Protein AF-0000000084350371 (afdb_homodimer)

Secondary structure (DSSP, 8-state):
-PBPHHHHHHHHHHHHHTTSS----HHHHHHHHHHHHHHHHHHHSS-SBS---EEETTEEE-HHHHHHHGGGTTSPP-S---EEEEETTEEEEE-----TT-HHHHHHHHHHHHHHTTS-HHHHHHHHHSTTSTGGGT-SS-PBPPHHHHHH-SS-GGGS--/-PBPHHHHHHHHHHHHHTTSS----HHHHHHHHHHHHHHHHHHHSS-SBS---EEETTEEE-HHHHHHHGGGTTSPP-S---EEEEETTEEEEE-----TT-HHHHHHHHHHHHHHTTS-HHHHHHHHHSTTSTGGGT-SS-PBPPHHHHHH-SS-GGGS--

Foldseek 3Di:
DAFALLALLLLVLVCVVVVLFPQAFLLNSQLLSLLLQQQCCLVPVDGNHPFWWWQAQLATGRVVSCVQRVVCPSHHDNDRDWDWDDDDVDIDIDGHHDDPVPVVSSVSSSVSCVVRRVDHSNRSSVQCCDPQAQSVVVHHPGGTGDSVRSNPRVGPPVPPPD/DAFALLALLLLVLVCVVVVLFPQAFLLNSQLLSLLLQQQCCLVPVDGNHPFWWWQAQLATGRVVSCVQRVVCPSHHDNDRDWDWDDDDVDIDIDGHHDDPVPVVSSVSSSVSCVVRRVDHSNRSSVQCCDPQAQSVVVHHPGGTGDSVRSNPRVGPPVPPPD

Structure (mmCIF, N/CA/C/O backbone):
data_AF-0000000084350371-model_v1
#
loop_
_entity.id
_entity.type
_entity.pdbx_description
1 polymer 'Uncharacterized phage-associated protein'
#
loop_
_atom_site.group_PDB
_atom_site.id
_atom_site.type_symbol
_atom_site.label_atom_id
_atom_site.label_alt_id
_atom_site.label_comp_id
_atom_site.label_asym_id
_atom_site.label_entity_id
_atom_site.label_seq_id
_atom_site.pdbx_PDB_ins_code
_atom_site.Cartn_x
_atom_site.Cartn_y
_atom_site.Cartn_z
_atom_site.occupancy
_atom_site.B_iso_or_equiv
_atom_site.auth_seq_id
_atom_site.auth_comp_id
_atom_site.auth_asym_id
_atom_site.auth_atom_id
_atom_site.pdbx_PDB_model_num
ATOM 1 N N . MET A 1 1 ? -16.281 -5.562 -1.181 1 77.81 1 MET A N 1
ATOM 2 C CA . MET A 1 1 ? -15.164 -4.758 -0.693 1 77.81 1 MET A CA 1
ATOM 3 C C . MET A 1 1 ? -13.828 -5.461 -0.945 1 77.81 1 MET A C 1
ATOM 5 O O . MET A 1 1 ? -13.734 -6.68 -0.798 1 77.81 1 MET A O 1
ATOM 9 N N . ALA A 1 2 ? -12.867 -4.699 -1.397 1 95.5 2 ALA A N 1
ATOM 10 C CA . ALA A 1 2 ? -11.57 -5.297 -1.706 1 95.5 2 ALA A CA 1
ATOM 11 C C . ALA A 1 2 ? -10.859 -5.754 -0.435 1 95.5 2 ALA A C 1
ATOM 13 O O . ALA A 1 2 ? -11.125 -5.238 0.653 1 95.5 2 ALA A O 1
ATOM 14 N N . TYR A 1 3 ? -10.133 -6.836 -0.518 1 98.44 3 TYR A N 1
ATOM 15 C CA . TYR A 1 3 ? -9.336 -7.348 0.591 1 98.44 3 TYR A CA 1
ATOM 16 C C . TYR A 1 3 ? -8.039 -6.566 0.737 1 98.44 3 TYR A C 1
ATOM 18 O O . TYR A 1 3 ? -7.602 -5.887 -0.198 1 98.44 3 TYR A O 1
ATOM 26 N N . SER A 1 4 ? -7.445 -6.633 2 1 97.88 4 SER A N 1
ATOM 27 C CA . SER A 1 4 ? -6.051 -6.219 2.125 1 97.88 4 SER A CA 1
ATOM 28 C C . SER A 1 4 ? -5.125 -7.172 1.378 1 97.88 4 SER A C 1
ATOM 30 O O . SER A 1 4 ? -5.422 -8.359 1.242 1 97.88 4 SER A O 1
ATOM 32 N N . ALA A 1 5 ? -4 -6.645 0.949 1 98.38 5 ALA A N 1
ATOM 33 C CA . ALA A 1 5 ? -2.977 -7.504 0.361 1 98.38 5 ALA A CA 1
ATOM 34 C C . ALA A 1 5 ? -2.568 -8.609 1.327 1 98.38 5 ALA A C 1
ATOM 36 O O . ALA A 1 5 ? -2.293 -9.742 0.909 1 98.38 5 ALA A O 1
ATOM 37 N N . LEU A 1 6 ? -2.57 -8.336 2.615 1 98 6 LEU A N 1
ATOM 38 C CA . LEU A 1 6 ? -2.178 -9.312 3.625 1 98 6 LEU A CA 1
ATOM 39 C C . LEU A 1 6 ? -3.129 -10.5 3.627 1 98 6 LEU A C 1
ATOM 41 O O . LEU A 1 6 ? -2.693 -11.648 3.754 1 98 6 LEU A O 1
ATOM 45 N N . ALA A 1 7 ? -4.387 -10.203 3.516 1 98.62 7 ALA A N 1
ATOM 46 C CA . ALA A 1 7 ? -5.375 -11.281 3.537 1 98.62 7 ALA A CA 1
ATOM 47 C C . ALA A 1 7 ? -5.156 -12.25 2.375 1 98.62 7 ALA A C 1
ATOM 49 O O . ALA A 1 7 ? -5.156 -13.469 2.566 1 98.62 7 ALA A O 1
ATOM 50 N N . VAL A 1 8 ? -4.965 -11.719 1.205 1 98.94 8 VAL A N 1
ATOM 51 C CA . VAL A 1 8 ? -4.777 -12.555 0.025 1 98.94 8 VAL A CA 1
ATOM 52 C C . VAL A 1 8 ? -3.414 -13.234 0.086 1 98.94 8 VAL A C 1
ATOM 54 O O . VAL A 1 8 ? -3.281 -14.406 -0.281 1 98.94 8 VAL A O 1
ATOM 57 N N . ALA A 1 9 ? -2.402 -12.531 0.542 1 98.88 9 ALA A N 1
ATOM 58 C CA . ALA A 1 9 ? -1.087 -13.133 0.743 1 98.88 9 ALA A CA 1
ATOM 59 C C . ALA A 1 9 ? -1.17 -14.328 1.683 1 98.88 9 ALA A C 1
ATOM 61 O O . ALA A 1 9 ? -0.57 -15.375 1.419 1 98.88 9 ALA A O 1
ATOM 62 N N . ASN A 1 10 ? -1.89 -14.203 2.715 1 98.81 10 ASN A N 1
ATOM 63 C CA . ASN A 1 10 ? -2.021 -15.273 3.697 1 98.81 10 ASN A CA 1
ATOM 64 C C . ASN A 1 10 ? -2.676 -16.516 3.092 1 98.81 10 ASN A C 1
ATOM 66 O O . ASN A 1 10 ? -2.373 -17.641 3.49 1 98.81 10 ASN A O 1
ATOM 70 N N . ALA A 1 11 ? -3.535 -16.297 2.156 1 98.88 11 ALA A N 1
ATOM 71 C CA . ALA A 1 11 ? -4.125 -17.438 1.47 1 98.88 11 ALA A CA 1
ATOM 72 C C . ALA A 1 11 ? -3.059 -18.25 0.724 1 98.88 11 ALA A C 1
ATOM 74 O O . ALA A 1 11 ? -3.082 -19.469 0.73 1 98.88 11 ALA A O 1
ATOM 75 N N . PHE A 1 12 ? -2.15 -17.594 0.08 1 98.94 12 PHE A N 1
ATOM 76 C CA . PHE A 1 12 ? -1.049 -18.266 -0.593 1 98.94 12 PHE A CA 1
ATOM 77 C C . PHE A 1 12 ? -0.134 -18.953 0.417 1 98.94 12 PHE A C 1
ATOM 79 O O . PHE A 1 12 ? 0.331 -20.062 0.186 1 98.94 12 PHE A O 1
ATOM 86 N N . ILE A 1 13 ? 0.153 -18.25 1.481 1 98.69 13 ILE A N 1
ATOM 87 C CA . ILE A 1 13 ? 1.017 -18.812 2.518 1 98.69 13 ILE A CA 1
ATOM 88 C C . ILE A 1 13 ? 0.39 -20.078 3.084 1 98.69 13 ILE A C 1
ATOM 90 O O . ILE A 1 13 ? 1.087 -21.078 3.32 1 98.69 13 ILE A O 1
ATOM 94 N N . GLU A 1 14 ? -0.866 -20.047 3.277 1 98.56 14 GLU A N 1
ATOM 95 C CA . GLU A 1 14 ? -1.57 -21.234 3.75 1 98.56 14 GLU A CA 1
ATOM 96 C C . GLU A 1 14 ? -1.419 -22.391 2.77 1 98.56 14 GLU A C 1
ATOM 98 O O . GLU A 1 14 ? -1.16 -23.531 3.176 1 98.56 14 GLU A O 1
ATOM 103 N N . ARG A 1 15 ? -1.564 -22.109 1.518 1 98.75 15 ARG A N 1
ATOM 104 C CA . ARG A 1 15 ? -1.377 -23.156 0.507 1 98.75 15 ARG A CA 1
ATOM 105 C C . ARG A 1 15 ? 0.044 -23.703 0.547 1 98.75 15 ARG A C 1
ATOM 107 O O . ARG A 1 15 ? 0.258 -24.891 0.318 1 98.75 15 ARG A O 1
ATOM 114 N N . SER A 1 16 ? 0.955 -22.844 0.735 1 98.69 16 SER A N 1
ATOM 115 C CA . SER A 1 16 ? 2.34 -23.281 0.857 1 98.69 16 SER A CA 1
ATOM 116 C C . SER A 1 16 ? 2.521 -24.203 2.057 1 98.69 16 SER A C 1
ATOM 118 O O . SER A 1 16 ? 3.16 -25.25 1.946 1 98.69 16 SER A O 1
ATOM 120 N N . LYS A 1 17 ? 1.964 -23.859 3.154 1 97.69 17 LYS A N 1
ATOM 121 C CA . LYS A 1 17 ? 2.047 -24.672 4.367 1 97.69 17 LYS A CA 1
ATOM 122 C C . LYS A 1 17 ? 1.382 -26.031 4.172 1 97.69 17 LYS A C 1
ATOM 124 O O . LYS A 1 17 ? 1.792 -27.016 4.777 1 97.69 17 LYS A O 1
ATOM 129 N N . GLU A 1 18 ? 0.438 -26.047 3.301 1 98 18 GLU A N 1
ATOM 130 C CA . GLU A 1 18 ? -0.289 -27.281 3.006 1 98 18 GLU A CA 1
ATOM 131 C C . GLU A 1 18 ? 0.458 -28.125 1.979 1 98 18 GLU A C 1
ATOM 133 O O . GLU A 1 18 ? 0.01 -29.219 1.626 1 98 18 GLU A O 1
ATOM 138 N N . GLY A 1 19 ? 1.507 -27.609 1.42 1 97.81 19 GLY A N 1
ATOM 139 C CA . GLY A 1 19 ? 2.297 -28.344 0.448 1 97.81 19 GLY A CA 1
ATOM 140 C C . GLY A 1 19 ? 1.814 -28.156 -0.978 1 97.81 19 GLY A C 1
ATOM 141 O O . GLY A 1 19 ? 2.285 -28.844 -1.892 1 97.81 19 GLY A O 1
ATOM 142 N N . LYS A 1 20 ? 0.975 -27.203 -1.237 1 98.19 20 LYS A N 1
ATOM 143 C CA . LYS A 1 20 ? 0.388 -26.984 -2.559 1 98.19 20 LYS A CA 1
ATOM 144 C C . LYS A 1 20 ? 1.177 -25.953 -3.352 1 98.19 20 LYS A C 1
ATOM 146 O O . LYS A 1 20 ? 0.934 -25.766 -4.547 1 98.19 20 LYS A O 1
ATOM 151 N N . LEU A 1 21 ? 2.041 -25.281 -2.754 1 98.44 21 LEU A N 1
ATOM 152 C CA . LEU A 1 21 ? 2.865 -24.234 -3.332 1 98.44 21 LEU A CA 1
ATOM 153 C C . LEU A 1 21 ? 4.273 -24.25 -2.75 1 98.44 21 LEU A C 1
ATOM 155 O O . LEU A 1 21 ? 4.453 -24.125 -1.537 1 98.44 21 LEU A O 1
ATOM 159 N N . SER A 1 22 ? 5.227 -24.469 -3.568 1 97.31 22 SER A N 1
ATOM 160 C CA . SER A 1 22 ? 6.594 -24.625 -3.084 1 97.31 22 SER A CA 1
ATOM 161 C C . SER A 1 22 ? 7.434 -23.375 -3.395 1 97.31 22 SER A C 1
ATOM 163 O O . SER A 1 22 ? 7.137 -22.641 -4.336 1 97.31 22 SER A O 1
ATOM 165 N N . GLY A 1 23 ? 8.445 -23.141 -2.578 1 97.69 23 GLY A N 1
ATOM 166 C CA . GLY A 1 23 ? 9.406 -22.094 -2.854 1 97.69 23 GLY A CA 1
ATOM 167 C C . GLY A 1 23 ? 8.805 -20.703 -2.797 1 97.69 23 GLY A C 1
ATOM 168 O O . GLY A 1 23 ? 9.094 -19.859 -3.648 1 97.69 23 GLY A O 1
ATOM 169 N N . LEU A 1 24 ? 7.91 -20.484 -1.861 1 98.69 24 LEU A N 1
ATOM 170 C CA . LEU A 1 24 ? 7.203 -19.219 -1.777 1 98.69 24 LEU A CA 1
ATOM 171 C C . LEU A 1 24 ? 8.086 -18.141 -1.144 1 98.69 24 LEU A C 1
ATOM 173 O O . LEU A 1 24 ? 7.938 -17.828 0.04 1 98.69 24 LEU A O 1
ATOM 177 N N . THR A 1 25 ? 8.984 -17.578 -1.92 1 98.56 25 THR A N 1
ATOM 178 C CA . THR A 1 25 ? 9.773 -16.438 -1.482 1 98.56 25 THR A CA 1
ATOM 179 C C . THR A 1 25 ? 8.945 -15.156 -1.535 1 98.56 25 THR A C 1
ATOM 181 O O . THR A 1 25 ? 7.859 -15.141 -2.117 1 98.56 25 THR A O 1
ATOM 184 N N . PRO A 1 26 ? 9.438 -14.062 -0.896 1 98.38 26 PRO A N 1
ATOM 185 C CA . PRO A 1 26 ? 8.75 -12.781 -1.023 1 98.38 26 PRO A CA 1
ATOM 186 C C . PRO A 1 26 ? 8.547 -12.359 -2.479 1 98.38 26 PRO A C 1
ATOM 188 O O . PRO A 1 26 ? 7.461 -11.906 -2.852 1 98.38 26 PRO A O 1
ATOM 191 N N . MET A 1 27 ? 9.539 -12.578 -3.279 1 98.69 27 MET A N 1
ATOM 192 C CA . MET A 1 27 ? 9.438 -12.211 -4.688 1 98.69 27 MET A CA 1
ATOM 193 C C . MET A 1 27 ? 8.336 -13.016 -5.375 1 98.69 27 MET A C 1
ATOM 195 O O . MET A 1 27 ? 7.496 -12.453 -6.078 1 98.69 27 MET A O 1
ATOM 199 N N . LYS A 1 28 ? 8.367 -14.273 -5.195 1 98.88 28 LYS A N 1
ATOM 200 C CA . LYS A 1 28 ? 7.352 -15.141 -5.793 1 98.88 28 LYS A CA 1
ATOM 201 C C . LYS A 1 28 ? 5.953 -14.734 -5.336 1 98.88 28 LYS A C 1
ATOM 203 O O . LYS A 1 28 ? 5.023 -14.664 -6.145 1 98.88 28 LYS A O 1
ATOM 208 N N . LEU A 1 29 ? 5.82 -14.453 -4.066 1 98.94 29 LEU A N 1
ATOM 209 C CA . LEU A 1 29 ? 4.531 -14.062 -3.506 1 98.94 29 LEU A CA 1
ATOM 210 C C . LEU A 1 29 ? 4.02 -12.781 -4.156 1 98.94 29 LEU A C 1
ATOM 212 O O . LEU A 1 29 ? 2.854 -12.695 -4.547 1 98.94 29 LEU A O 1
ATOM 216 N N . GLN A 1 30 ? 4.844 -11.789 -4.305 1 98.88 30 GLN A N 1
ATOM 217 C CA . GLN A 1 30 ? 4.477 -10.547 -4.973 1 98.88 30 GLN A CA 1
ATOM 218 C C . GLN A 1 30 ? 3.969 -10.812 -6.387 1 98.88 30 GLN A C 1
ATOM 220 O O . GLN A 1 30 ? 2.961 -10.242 -6.805 1 98.88 30 GLN A O 1
ATOM 225 N N . LYS A 1 31 ? 4.641 -1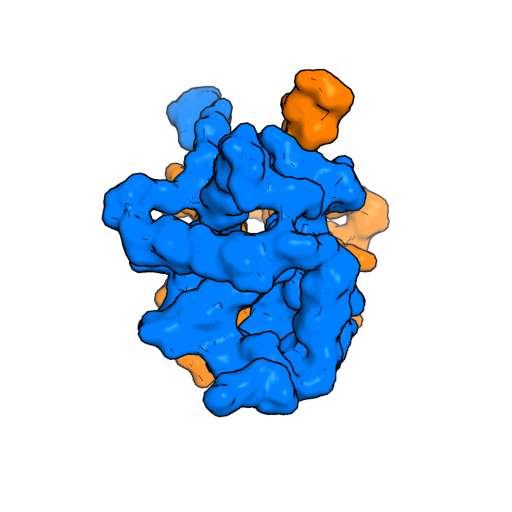1.656 -7.078 1 98.88 31 LYS A N 1
ATOM 226 C CA . LYS A 1 31 ? 4.258 -11.93 -8.461 1 98.88 31 LYS A CA 1
ATOM 227 C C . LYS A 1 31 ? 2.932 -12.688 -8.523 1 98.88 31 LYS A C 1
ATOM 229 O O . LYS A 1 31 ? 2.086 -12.398 -9.375 1 98.88 31 LYS A O 1
ATOM 234 N N . LEU A 1 32 ? 2.807 -13.633 -7.656 1 98.94 32 LEU A N 1
ATOM 235 C CA . LEU A 1 32 ? 1.542 -14.359 -7.625 1 98.94 32 LEU A CA 1
ATOM 236 C C . LEU A 1 32 ? 0.385 -13.422 -7.297 1 98.94 32 LEU A C 1
ATOM 238 O O . LEU A 1 32 ? -0.698 -13.539 -7.871 1 98.94 32 LEU A O 1
ATOM 242 N N . LEU A 1 33 ? 0.583 -12.539 -6.402 1 98.94 33 LEU A N 1
ATOM 243 C CA . LEU A 1 33 ? -0.43 -11.531 -6.09 1 98.94 33 LEU A CA 1
ATOM 244 C C . LEU A 1 33 ? -0.716 -10.648 -7.297 1 98.94 33 LEU A C 1
ATOM 246 O O . LEU A 1 33 ? -1.869 -10.297 -7.555 1 98.94 33 LEU A O 1
ATOM 250 N N . PHE A 1 34 ? 0.298 -10.305 -8.016 1 98.94 34 PHE A N 1
ATOM 251 C CA . PHE A 1 34 ? 0.134 -9.469 -9.203 1 98.94 34 PHE A CA 1
ATOM 252 C C . PHE A 1 34 ? -0.767 -10.156 -10.219 1 98.94 34 PHE A C 1
ATOM 254 O O . PHE A 1 34 ? -1.71 -9.555 -10.734 1 98.94 34 PHE A O 1
ATOM 261 N N . TYR A 1 35 ? -0.497 -11.352 -10.477 1 98.81 35 TYR A N 1
ATOM 262 C CA . TYR A 1 35 ? -1.298 -12.094 -11.445 1 98.81 35 TYR A CA 1
ATOM 263 C C . TYR A 1 35 ? -2.705 -12.336 -10.914 1 98.81 35 TYR A C 1
ATOM 265 O O . TYR A 1 35 ? -3.674 -12.32 -11.672 1 98.81 35 TYR A O 1
ATOM 273 N N . THR A 1 36 ? -2.82 -12.578 -9.625 1 98.88 36 THR A N 1
ATOM 274 C CA . THR A 1 36 ? -4.137 -12.711 -9.016 1 98.88 36 THR A CA 1
ATOM 275 C C . THR A 1 36 ? -4.969 -11.453 -9.242 1 98.88 36 THR A C 1
ATOM 277 O O . THR A 1 36 ? -6.117 -11.531 -9.688 1 98.88 36 THR A O 1
ATOM 280 N N . GLN A 1 37 ? -4.43 -10.336 -8.969 1 98.81 37 GLN A N 1
ATOM 281 C CA . GLN A 1 37 ? -5.125 -9.07 -9.156 1 98.81 37 GLN A CA 1
ATOM 282 C C . GLN A 1 37 ? -5.465 -8.844 -10.633 1 98.81 37 GLN A C 1
ATOM 284 O O . GLN A 1 37 ? -6.57 -8.406 -10.961 1 98.81 37 GLN A O 1
ATOM 289 N N . SER A 1 38 ? -4.504 -9.094 -11.508 1 98.75 38 SER A N 1
ATOM 290 C CA . SER A 1 38 ? -4.699 -8.875 -12.938 1 98.75 38 SER A CA 1
ATOM 291 C C . SER A 1 38 ? -5.855 -9.719 -13.469 1 98.75 38 SER A C 1
ATOM 293 O O . SER A 1 38 ? -6.75 -9.203 -14.141 1 98.75 38 SER A O 1
ATOM 295 N N . TRP A 1 39 ? -5.82 -10.945 -13.125 1 98.62 39 TRP A N 1
ATOM 296 C CA . TRP A 1 39 ? -6.871 -11.836 -13.609 1 98.62 39 TRP A CA 1
ATOM 297 C C . TRP A 1 39 ? -8.219 -11.484 -12.977 1 98.62 39 TRP A C 1
ATOM 299 O O . TRP A 1 39 ? -9.258 -11.547 -13.641 1 98.62 39 TRP A O 1
ATOM 309 N N . HIS A 1 40 ? -8.242 -11.18 -11.727 1 98.81 40 HIS A N 1
ATOM 310 C CA . HIS A 1 40 ? -9.484 -10.766 -11.086 1 98.81 40 HIS A CA 1
ATOM 311 C C . HIS A 1 40 ? -10.055 -9.516 -11.766 1 98.81 40 HIS A C 1
ATOM 313 O O . HIS A 1 40 ? -11.258 -9.453 -12.031 1 98.81 40 HIS A O 1
ATOM 319 N N . LEU A 1 41 ? -9.203 -8.555 -11.992 1 98.44 41 LEU A N 1
ATOM 320 C CA . LEU A 1 41 ? -9.625 -7.332 -12.672 1 98.44 41 LEU A CA 1
ATOM 321 C C . LEU A 1 41 ? -10.195 -7.645 -14.047 1 98.44 41 LEU A C 1
ATOM 323 O O . LEU A 1 41 ? -11.211 -7.07 -14.453 1 98.44 41 LEU A O 1
ATOM 327 N N . ARG A 1 42 ? -9.547 -8.438 -14.719 1 97.69 42 ARG A N 1
ATOM 328 C CA . ARG A 1 42 ? -10.008 -8.812 -16.047 1 97.69 42 ARG A CA 1
ATOM 329 C C . ARG A 1 42 ? -11.383 -9.461 -15.992 1 97.69 42 ARG A C 1
ATOM 331 O O . ARG A 1 42 ? -12.25 -9.164 -16.812 1 97.69 42 ARG A O 1
ATOM 338 N N . GLU A 1 43 ? -11.602 -10.266 -15.008 1 97.75 43 GLU A N 1
ATOM 339 C CA . GLU A 1 43 ? -12.812 -11.078 -14.938 1 97.75 43 GLU A CA 1
ATOM 340 C C . GLU A 1 43 ? -13.953 -10.312 -14.266 1 97.75 43 GLU A C 1
ATOM 342 O O . GLU A 1 43 ? -15.117 -10.492 -14.609 1 97.75 43 GLU A O 1
ATOM 347 N N . ARG A 1 44 ? -13.648 -9.484 -13.258 1 97.31 44 ARG A N 1
ATOM 348 C CA . ARG A 1 44 ? -14.695 -8.898 -12.43 1 97.31 44 ARG A CA 1
ATOM 349 C C . ARG A 1 44 ? -14.727 -7.379 -12.57 1 97.31 44 ARG A C 1
ATOM 351 O O . ARG A 1 44 ? -15.625 -6.719 -12.055 1 97.31 44 ARG A O 1
ATOM 358 N N . ASP A 1 45 ? -13.75 -6.77 -13.188 1 96.12 45 ASP A N 1
ATOM 359 C CA . ASP A 1 45 ? -13.656 -5.34 -13.461 1 96.12 45 ASP A CA 1
ATOM 360 C C . ASP A 1 45 ? -13.586 -4.535 -12.164 1 96.12 45 ASP A C 1
ATOM 362 O O . ASP A 1 45 ? -14.102 -3.416 -12.094 1 96.12 45 ASP A O 1
ATOM 366 N N . GLN A 1 46 ? -13.289 -5.148 -11.078 1 97 46 GLN A N 1
ATOM 367 C CA . GLN A 1 46 ? -13.023 -4.547 -9.773 1 97 46 GLN A CA 1
ATOM 368 C C . GLN A 1 46 ? -11.805 -5.184 -9.109 1 97 46 GLN A C 1
ATOM 370 O O . GLN A 1 46 ? -11.5 -6.352 -9.352 1 97 46 GLN A O 1
ATOM 375 N N . PRO A 1 47 ? -11.109 -4.434 -8.32 1 98.31 47 PRO A N 1
ATOM 376 C CA . PRO A 1 47 ? -9.93 -5.031 -7.691 1 98.31 47 PRO A CA 1
ATOM 377 C C . PRO A 1 47 ? -10.289 -6.035 -6.602 1 98.31 47 PRO A C 1
ATOM 379 O O . PRO A 1 47 ? -11.281 -5.855 -5.891 1 98.31 47 PRO A O 1
ATOM 382 N N . LEU A 1 48 ? -9.531 -7.062 -6.5 1 98.81 48 LEU A N 1
ATOM 383 C CA . LEU A 1 48 ? -9.633 -8.008 -5.391 1 98.81 48 LEU A CA 1
ATOM 384 C C . LEU A 1 48 ? -8.977 -7.438 -4.137 1 98.81 48 LEU A C 1
ATOM 386 O O . LEU A 1 48 ? -9.492 -7.621 -3.029 1 98.81 48 LEU A O 1
ATOM 390 N N . MET A 1 49 ? -7.812 -6.809 -4.305 1 98.62 49 MET A N 1
ATOM 391 C CA . MET A 1 49 ? -7.066 -6.117 -3.254 1 98.62 49 MET A CA 1
ATOM 392 C C . MET A 1 49 ? -7.09 -4.605 -3.477 1 98.62 49 MET A C 1
ATOM 394 O O . MET A 1 49 ? -6.992 -4.141 -4.613 1 98.62 49 MET A O 1
ATOM 398 N N . ASP A 1 50 ? -7.125 -3.855 -2.438 1 97.56 50 ASP A N 1
ATOM 399 C CA . ASP A 1 50 ? -7.246 -2.412 -2.617 1 97.56 50 ASP A CA 1
ATOM 400 C C . ASP A 1 50 ? -5.875 -1.754 -2.719 1 97.56 50 ASP A C 1
ATOM 402 O O . ASP A 1 50 ? -5.77 -0.569 -3.041 1 97.56 50 ASP A O 1
ATOM 406 N N . ASP A 1 51 ? -4.797 -2.494 -2.523 1 97.94 51 ASP A N 1
ATOM 407 C CA . ASP A 1 51 ? -3.432 -1.999 -2.674 1 97.94 51 ASP A CA 1
ATOM 408 C C . ASP A 1 51 ? -3.084 -1.791 -4.148 1 97.94 51 ASP A C 1
ATOM 410 O O . ASP A 1 51 ? -3.754 -2.328 -5.031 1 97.94 51 ASP A O 1
ATOM 414 N N . HIS A 1 52 ? -2.086 -0.962 -4.379 1 98.56 52 HIS A N 1
ATOM 415 C CA . HIS A 1 52 ? -1.613 -0.735 -5.742 1 98.56 52 HIS A CA 1
ATOM 416 C C . HIS A 1 52 ? -0.2 -1.274 -5.93 1 98.56 52 HIS A C 1
ATOM 418 O O . HIS A 1 52 ? 0.633 -1.177 -5.027 1 98.56 52 HIS A O 1
ATOM 424 N N . PHE A 1 53 ? 0.03 -1.812 -7.094 1 98.88 53 PHE A N 1
ATOM 425 C CA . PHE A 1 53 ? 1.363 -2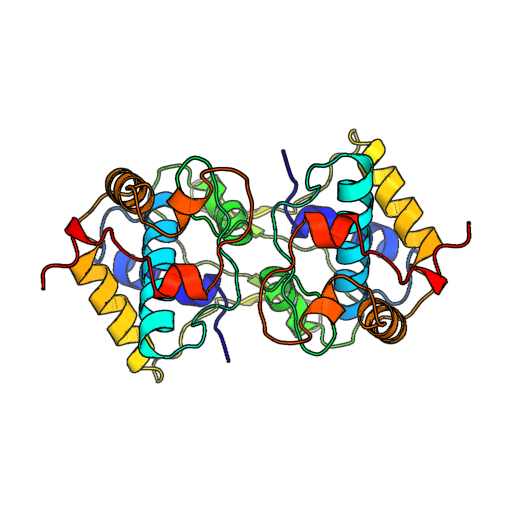.277 -7.461 1 98.88 53 PHE A CA 1
ATOM 426 C C . PHE A 1 53 ? 2.189 -1.142 -8.047 1 98.88 53 PHE A C 1
ATOM 428 O O . PHE A 1 53 ? 1.683 -0.342 -8.836 1 98.88 53 PHE A O 1
ATOM 435 N N . ALA A 1 54 ? 3.408 -1.062 -7.672 1 98.81 54 ALA A N 1
ATOM 436 C CA . ALA A 1 54 ? 4.367 -0.09 -8.188 1 98.81 54 ALA A CA 1
ATOM 437 C C . ALA A 1 54 ? 5.375 -0.755 -9.117 1 98.81 54 ALA A C 1
ATOM 439 O O . ALA A 1 54 ? 5.707 -1.931 -8.945 1 98.81 54 ALA A O 1
ATOM 440 N N . ARG A 1 55 ? 5.824 0.048 -10.062 1 98.44 55 ARG A N 1
ATOM 441 C CA . ARG A 1 55 ? 6.855 -0.427 -10.977 1 98.44 55 ARG A CA 1
ATOM 442 C C . ARG A 1 55 ? 8.234 -0.347 -10.344 1 98.44 55 ARG A C 1
ATOM 444 O O . ARG A 1 55 ? 8.891 0.694 -10.398 1 98.44 55 ARG A O 1
ATOM 451 N N . TRP A 1 56 ? 8.766 -1.509 -9.844 1 98.44 56 TRP A N 1
ATOM 452 C CA . TRP A 1 56 ? 10.102 -1.576 -9.258 1 98.44 56 TRP A CA 1
ATOM 453 C C . TRP A 1 56 ? 11.047 -2.363 -10.156 1 98.44 56 TRP A C 1
ATOM 455 O O . TRP A 1 56 ? 10.633 -2.918 -11.18 1 98.44 56 TRP A O 1
ATOM 465 N N . GLN A 1 57 ? 12.273 -2.359 -9.828 1 97.69 57 GLN A N 1
ATOM 466 C CA . GLN A 1 57 ? 13.344 -2.91 -10.648 1 97.69 57 GLN A CA 1
ATOM 467 C C . GLN A 1 57 ? 13.086 -4.375 -10.984 1 97.69 57 GLN A C 1
ATOM 469 O O . GLN A 1 57 ? 13.281 -4.805 -12.125 1 97.69 57 GLN A O 1
ATOM 474 N N . TYR A 1 58 ? 12.539 -5.129 -10.07 1 97.88 58 TYR A N 1
ATOM 475 C CA . TYR A 1 58 ? 12.391 -6.566 -10.273 1 97.88 58 TYR A CA 1
ATOM 476 C C . TYR A 1 58 ? 10.93 -6.922 -10.539 1 97.88 58 TYR A C 1
ATOM 478 O O . TYR A 1 58 ? 10.516 -8.062 -10.32 1 97.88 58 TYR A O 1
ATOM 486 N N . GLY A 1 59 ? 10.164 -5.891 -10.969 1 98.25 59 GLY A N 1
ATOM 487 C CA . GLY A 1 59 ? 8.789 -6.121 -11.375 1 98.25 59 GLY A CA 1
ATOM 488 C C . GLY A 1 59 ? 7.781 -5.422 -10.477 1 98.25 59 GLY A C 1
ATOM 489 O O . GLY A 1 59 ? 8.148 -4.586 -9.656 1 98.25 59 GLY A O 1
ATOM 490 N N . PRO A 1 60 ? 6.512 -5.723 -10.68 1 98.75 60 PRO A N 1
ATOM 491 C CA . PRO A 1 60 ? 5.445 -5.09 -9.898 1 98.75 60 PRO A CA 1
ATOM 492 C C . PRO A 1 60 ? 5.441 -5.531 -8.438 1 98.75 60 PRO A C 1
ATOM 494 O O . PRO A 1 60 ? 5.516 -6.727 -8.156 1 98.75 60 PRO A O 1
ATOM 497 N N . VAL A 1 61 ? 5.355 -4.551 -7.578 1 98.75 61 VAL A N 1
ATOM 498 C CA . VAL A 1 61 ? 5.473 -4.816 -6.148 1 98.7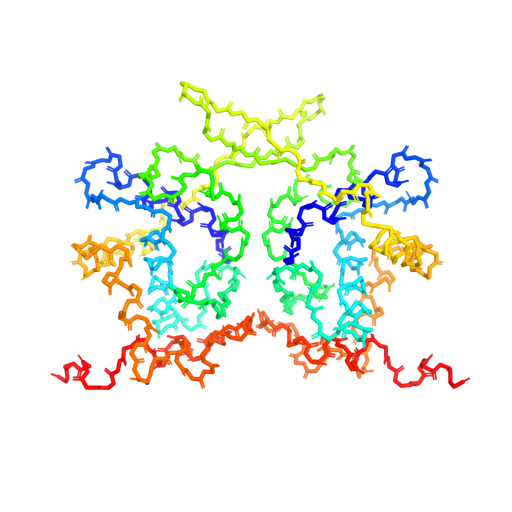5 61 VAL A CA 1
ATOM 499 C C . VAL A 1 61 ? 4.465 -3.965 -5.379 1 98.75 61 VAL A C 1
ATOM 501 O O . VAL A 1 61 ? 4.258 -2.791 -5.703 1 98.75 61 VAL A O 1
ATOM 504 N N . ILE A 1 62 ? 3.773 -4.594 -4.422 1 98.81 62 ILE A N 1
ATOM 505 C CA . ILE A 1 62 ? 3.059 -3.818 -3.414 1 98.81 62 ILE A CA 1
ATOM 506 C C . ILE A 1 62 ? 4.031 -3.35 -2.334 1 98.81 62 ILE A C 1
ATOM 508 O O . ILE A 1 62 ? 4.52 -4.156 -1.538 1 98.81 62 ILE A O 1
ATOM 512 N N . PRO A 1 63 ? 4.277 -2.041 -2.197 1 98.38 63 PRO A N 1
ATOM 513 C CA . PRO A 1 63 ? 5.352 -1.554 -1.33 1 98.38 63 PRO A CA 1
ATOM 514 C C . PRO A 1 63 ? 5.148 -1.938 0.134 1 98.38 63 PRO A C 1
ATOM 516 O O . PRO A 1 63 ? 6.094 -2.379 0.797 1 98.38 63 PRO A O 1
ATOM 519 N N . SER A 1 64 ? 3.938 -1.771 0.595 1 97.56 64 SER A N 1
ATOM 520 C CA . SER A 1 64 ? 3.689 -2.105 1.993 1 97.56 64 SER A CA 1
ATOM 521 C C . SER A 1 64 ? 4.023 -3.566 2.279 1 97.56 64 SER A C 1
ATOM 523 O O . SER A 1 64 ? 4.59 -3.887 3.328 1 97.56 64 SER A O 1
ATOM 525 N N . LEU A 1 65 ? 3.686 -4.449 1.423 1 97.88 65 LEU A N 1
ATOM 526 C CA . LEU A 1 65 ? 3.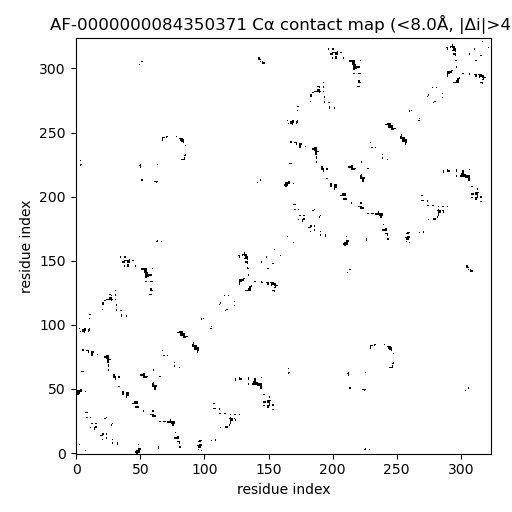975 -5.871 1.597 1 97.88 65 LEU A CA 1
ATOM 527 C C . LEU A 1 65 ? 5.477 -6.133 1.531 1 97.88 65 LEU A C 1
ATOM 529 O O . LEU A 1 65 ? 5.988 -7.012 2.229 1 97.88 65 LEU A O 1
ATOM 533 N N . TYR A 1 66 ? 6.199 -5.418 0.686 1 97.69 66 TYR A N 1
ATOM 534 C CA . TYR A 1 66 ? 7.652 -5.508 0.683 1 97.69 66 TYR A CA 1
ATOM 535 C C . TYR A 1 66 ? 8.219 -5.254 2.074 1 97.69 66 TYR A C 1
ATOM 537 O O . TYR A 1 66 ? 9.07 -6.008 2.555 1 97.69 66 TYR A O 1
ATOM 545 N N . HIS A 1 67 ? 7.727 -4.223 2.709 1 96.12 67 HIS A N 1
ATOM 546 C CA . HIS A 1 67 ? 8.242 -3.863 4.027 1 96.12 67 HIS A CA 1
ATOM 547 C C . HIS A 1 67 ? 7.879 -4.918 5.066 1 96.12 67 HIS A C 1
ATOM 549 O O . HIS A 1 67 ? 8.641 -5.16 6.004 1 96.12 67 HIS A O 1
ATOM 555 N N . GLU A 1 68 ? 6.738 -5.594 4.828 1 94.31 68 GLU A N 1
ATOM 556 C CA . GLU A 1 68 ? 6.32 -6.68 5.711 1 94.31 68 GLU A CA 1
ATOM 557 C C . GLU A 1 68 ? 7.23 -7.895 5.562 1 94.31 68 GLU A C 1
ATOM 559 O O . GLU A 1 68 ? 7.457 -8.625 6.523 1 94.31 68 GLU A O 1
ATOM 564 N N . LEU A 1 69 ? 7.77 -8.086 4.406 1 95.88 69 LEU A N 1
ATOM 565 C CA . LEU A 1 69 ? 8.352 -9.383 4.074 1 95.88 69 LEU A CA 1
ATOM 566 C C . LEU A 1 69 ? 9.867 -9.281 3.947 1 95.88 69 LEU A C 1
ATOM 568 O O . LEU A 1 69 ? 10.562 -10.297 3.879 1 95.88 69 LEU A O 1
ATOM 572 N N . LYS A 1 70 ? 10.383 -8.102 3.918 1 94.06 70 LYS A N 1
ATOM 573 C CA . LYS A 1 70 ? 11.766 -7.898 3.486 1 94.06 70 LYS A CA 1
ATOM 574 C C . LYS A 1 70 ? 12.734 -8.633 4.402 1 94.06 70 LYS A C 1
ATOM 576 O O . LYS A 1 70 ? 13.844 -8.992 3.986 1 94.06 70 LYS A O 1
ATOM 581 N N . SER A 1 71 ? 12.375 -8.961 5.629 1 93.56 71 SER A N 1
ATOM 582 C CA . SER A 1 71 ? 13.273 -9.664 6.539 1 93.56 71 SER A CA 1
ATOM 583 C C . SER A 1 71 ? 13.508 -11.102 6.09 1 93.56 71 SER A C 1
ATOM 585 O O . SER A 1 71 ? 14.469 -11.734 6.516 1 93.56 71 SER A O 1
ATOM 587 N N . TYR A 1 72 ? 12.648 -11.625 5.234 1 94.88 72 TYR A N 1
ATOM 588 C CA . TYR A 1 72 ? 12.797 -12.977 4.707 1 94.88 72 TYR A CA 1
ATOM 589 C C . TYR A 1 72 ? 13.906 -13.039 3.658 1 94.88 72 TYR A C 1
ATOM 591 O O . TYR A 1 72 ? 14.438 -14.109 3.369 1 94.88 72 TYR A O 1
ATOM 599 N N . GLY A 1 73 ? 14.18 -11.875 3.059 1 94.5 73 GLY A N 1
ATOM 600 C CA . GLY A 1 73 ? 15.102 -11.922 1.937 1 94.5 73 GLY A CA 1
ATOM 601 C C . GLY A 1 73 ? 14.625 -12.812 0.808 1 94.5 73 GLY A C 1
ATOM 602 O O . GLY A 1 73 ? 13.5 -12.656 0.317 1 94.5 73 GLY A O 1
ATOM 603 N N . ASN A 1 74 ? 15.469 -13.836 0.526 1 95.19 74 ASN A N 1
ATOM 604 C CA . ASN A 1 74 ? 15.102 -14.758 -0.546 1 95.19 74 ASN A CA 1
ATOM 605 C C . ASN A 1 74 ? 14.625 -16.094 0.003 1 95.19 74 ASN A C 1
ATOM 607 O O . ASN A 1 74 ? 14.461 -17.062 -0.751 1 95.19 74 ASN A O 1
ATOM 611 N N . ARG A 1 75 ? 14.422 -16.141 1.314 1 95.19 75 ARG A N 1
ATOM 612 C CA . ARG A 1 75 ? 13.977 -17.375 1.958 1 95.19 75 ARG A CA 1
ATOM 613 C C . ARG A 1 75 ? 12.461 -17.531 1.862 1 95.19 75 ARG A C 1
ATOM 615 O O . ARG A 1 75 ? 11.742 -16.531 1.688 1 95.19 75 ARG A O 1
ATOM 622 N N . PRO A 1 76 ? 12.031 -18.703 2.002 1 96.56 76 PRO A N 1
ATOM 623 C CA . PRO A 1 76 ? 10.586 -18.922 1.938 1 96.56 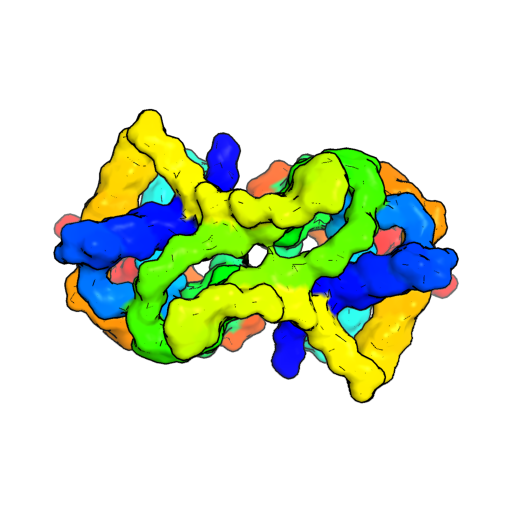76 PRO A CA 1
ATOM 624 C C . PRO A 1 76 ? 9.844 -18.234 3.084 1 96.56 76 PRO A C 1
ATOM 626 O O . PRO A 1 76 ? 10.328 -18.219 4.215 1 96.56 76 PRO A O 1
ATOM 629 N N . VAL A 1 77 ? 8.719 -17.688 2.744 1 96.88 77 VAL A N 1
ATOM 630 C CA . VAL A 1 77 ? 7.809 -17.125 3.74 1 96.88 77 VAL A CA 1
ATOM 631 C C . VAL A 1 77 ? 7.109 -18.266 4.492 1 96.88 77 VAL A C 1
ATOM 633 O O . VAL A 1 77 ? 6.414 -19.078 3.885 1 96.88 77 VAL A O 1
ATOM 636 N N . THR A 1 78 ? 7.254 -18.297 5.797 1 92.94 78 THR A N 1
ATOM 637 C CA . THR A 1 78 ? 6.816 -19.469 6.535 1 92.94 78 THR A CA 1
ATOM 638 C C . THR A 1 78 ? 5.734 -19.109 7.547 1 92.94 78 THR A C 1
ATOM 640 O O . THR A 1 78 ? 5.102 -20 8.133 1 92.94 78 THR A O 1
ATOM 643 N N . SER A 1 79 ? 5.512 -17.859 7.805 1 93.81 79 SER A N 1
ATOM 644 C CA . SER A 1 79 ? 4.543 -17.422 8.805 1 93.81 79 SER A CA 1
ATOM 645 C C . SER A 1 79 ? 3.459 -16.547 8.188 1 93.81 79 SER A C 1
ATOM 647 O O . SER A 1 79 ? 3.738 -15.742 7.301 1 93.81 79 SER A O 1
ATOM 649 N N . LEU A 1 80 ? 2.289 -16.734 8.719 1 95.69 80 LEU A N 1
ATOM 650 C CA . LEU A 1 80 ? 1.212 -15.844 8.312 1 95.69 80 LEU A CA 1
ATOM 651 C C . LEU A 1 80 ? 1.513 -14.406 8.719 1 95.69 80 LEU A C 1
ATOM 653 O O . L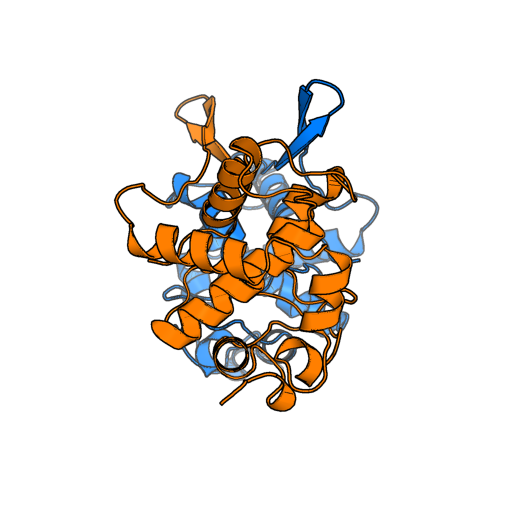EU A 1 80 ? 2.197 -14.172 9.719 1 95.69 80 LEU A O 1
ATOM 657 N N . LEU A 1 81 ? 1.003 -13.5 7.93 1 95.19 81 LEU A N 1
ATOM 658 C CA . LEU A 1 81 ? 1.183 -12.078 8.195 1 95.19 81 LEU A CA 1
ATOM 659 C C . LEU A 1 81 ? 0.055 -11.539 9.07 1 95.19 81 LEU A C 1
ATOM 661 O O . LEU A 1 81 ? -1.119 -11.82 8.82 1 95.19 81 LEU A O 1
ATOM 665 N N . SER A 1 82 ? 0.476 -10.75 10.055 1 93.06 82 SER A N 1
ATOM 666 C CA . SER A 1 82 ? -0.503 -10.242 11.016 1 93.06 82 SER A CA 1
ATOM 667 C C . SER A 1 82 ? -0.284 -8.758 11.289 1 93.06 82 SER A C 1
ATOM 669 O O . SER A 1 82 ? 0.822 -8.242 11.109 1 93.06 82 SER A O 1
ATOM 671 N N . ASN A 1 83 ? -1.347 -8.078 11.641 1 88.12 83 ASN A N 1
ATOM 672 C CA . ASN A 1 83 ? -1.307 -6.691 12.094 1 88.12 83 ASN A CA 1
ATOM 673 C C . ASN A 1 83 ? -1.562 -6.586 13.594 1 88.12 83 ASN A C 1
ATOM 675 O O . ASN A 1 83 ? -2.051 -7.531 14.219 1 88.12 83 ASN A O 1
ATOM 679 N N . LEU A 1 84 ? -1.125 -5.383 14.07 1 84.94 84 LEU A N 1
ATOM 680 C CA . LEU A 1 84 ? -1.432 -5.07 15.461 1 84.94 84 LEU A CA 1
ATOM 681 C C . LEU A 1 84 ? -2.705 -4.238 15.562 1 84.94 84 LEU A C 1
ATOM 683 O O . LEU A 1 84 ? -2.891 -3.285 14.805 1 84.94 84 LEU A O 1
ATOM 687 N N . LYS A 1 85 ? -3.609 -4.605 16.438 1 84.62 85 LYS A N 1
ATOM 688 C CA . LYS A 1 85 ? -4.82 -3.832 16.688 1 84.62 85 LYS A CA 1
ATOM 689 C C . LYS A 1 85 ? -4.949 -3.463 18.156 1 84.62 85 LYS A C 1
ATOM 691 O O . LYS A 1 85 ? -4.637 -4.27 19.031 1 84.62 85 LYS A O 1
ATOM 696 N N . PRO A 1 86 ? -5.41 -2.117 18.375 1 78.69 86 PRO A N 1
ATOM 697 C CA . PRO A 1 86 ? -5.676 -1.774 19.766 1 78.69 86 PRO A CA 1
ATOM 698 C C . PRO A 1 86 ? -6.863 -2.539 20.344 1 78.69 86 PRO A C 1
ATOM 700 O O . PRO A 1 86 ? -7.844 -2.793 19.641 1 78.69 86 PRO A O 1
ATOM 703 N N . ASP A 1 87 ? -6.715 -3.188 21.359 1 76.25 87 ASP A N 1
ATOM 704 C CA . ASP A 1 87 ? -7.809 -3.807 22.094 1 76.25 87 ASP A CA 1
ATOM 705 C C . ASP A 1 87 ? -7.867 -3.277 23.531 1 76.25 87 ASP A C 1
ATOM 707 O O . ASP A 1 87 ? -7.09 -3.705 24.391 1 76.25 87 ASP A O 1
ATOM 711 N N . ALA A 1 88 ? -9.031 -2.73 24 1 68.75 88 ALA A N 1
ATOM 712 C CA . ALA A 1 88 ? -9.188 -2.164 25.344 1 68.75 88 ALA A CA 1
ATOM 713 C C . ALA A 1 88 ? -7.855 -1.669 25.891 1 68.75 88 ALA A C 1
ATOM 715 O O . ALA A 1 88 ? -7.25 -0.751 25.328 1 68.75 88 ALA A O 1
ATOM 716 N N . GLU A 1 89 ? -7.312 -2.416 26.719 1 67.12 89 GLU A N 1
ATOM 717 C CA . GLU A 1 89 ? -6.102 -1.97 27.391 1 67.12 89 GLU A CA 1
ATOM 718 C C . GLU A 1 89 ? -4.855 -2.611 26.781 1 67.12 89 GLU A C 1
ATOM 720 O O . GLU A 1 89 ? -3.73 -2.281 27.156 1 67.12 89 GLU A O 1
ATOM 725 N N . ASP A 1 90 ? -5.223 -3.402 25.609 1 78 90 ASP A N 1
ATOM 726 C CA . ASP A 1 90 ? -4.07 -4.141 25.109 1 78 90 ASP A CA 1
ATOM 727 C C . ASP A 1 90 ? -4 -4.07 23.578 1 78 90 ASP A C 1
ATOM 729 O O . ASP A 1 90 ? -4.91 -3.541 22.938 1 78 90 ASP A O 1
ATOM 733 N N . ILE A 1 91 ? -2.826 -4.371 23.047 1 78.75 91 ILE A N 1
ATOM 734 C CA . ILE A 1 91 ? -2.602 -4.547 21.609 1 78.75 91 ILE A CA 1
ATOM 735 C C . ILE A 1 91 ? -2.674 -6.031 21.266 1 78.75 91 ILE A C 1
ATOM 737 O O . ILE A 1 91 ? -2.004 -6.855 21.875 1 78.75 91 ILE A O 1
ATOM 741 N N . VAL A 1 92 ? -3.641 -6.336 20.328 1 86.19 92 VAL A N 1
ATOM 742 C CA . VAL A 1 92 ? -3.791 -7.734 19.938 1 86.19 92 VAL A CA 1
ATOM 743 C C . VAL A 1 92 ? -3.369 -7.914 18.484 1 86.19 92 VAL A C 1
ATOM 745 O O . VAL A 1 92 ? -3.453 -6.977 17.688 1 86.19 92 VAL A O 1
ATOM 748 N N . PHE A 1 93 ? -2.969 -9.133 18.125 1 87.31 93 PHE A N 1
ATOM 749 C CA . PHE A 1 93 ? -2.623 -9.5 16.766 1 87.31 93 PHE A CA 1
ATOM 750 C C . PHE A 1 93 ? -3.855 -9.977 16 1 87.31 93 PHE A C 1
ATOM 752 O O . PHE A 1 93 ? -4.668 -10.734 16.547 1 87.31 93 PHE A O 1
ATOM 759 N N . VAL A 1 94 ? -3.928 -9.461 14.828 1 91 94 VAL A N 1
ATOM 760 C CA . VAL A 1 94 ? -4.992 -9.898 13.93 1 91 94 VAL A CA 1
ATOM 761 C C . VAL A 1 94 ? -4.395 -10.422 12.633 1 91 94 VAL A C 1
ATOM 763 O O . VAL A 1 94 ? -3.543 -9.758 12.023 1 91 94 VAL A O 1
ATOM 766 N N . THR A 1 95 ? -4.836 -11.602 12.219 1 95.75 95 THR A N 1
ATOM 767 C CA . THR A 1 95 ? -4.379 -12.219 10.977 1 95.75 95 THR A CA 1
ATOM 768 C C . THR A 1 95 ? -5.461 -12.133 9.898 1 95.75 95 THR A C 1
ATOM 770 O O . THR A 1 95 ? -6.426 -12.898 9.914 1 95.75 95 THR A O 1
ATOM 773 N N . PRO A 1 96 ? -5.305 -11.211 8.992 1 97.12 96 PRO A N 1
ATOM 774 C CA . PRO A 1 96 ? -6.324 -11.078 7.941 1 97.12 96 PRO A CA 1
ATOM 775 C C . PRO A 1 96 ? -6.434 -12.312 7.059 1 97.12 96 PRO A C 1
ATOM 777 O O . PRO A 1 96 ? -5.418 -12.93 6.727 1 97.12 96 PRO A O 1
ATOM 780 N N . ARG A 1 97 ? -7.699 -12.641 6.699 1 98 97 ARG A N 1
ATOM 781 C CA . ARG A 1 97 ? -7.938 -13.828 5.879 1 98 97 ARG A CA 1
ATOM 782 C C . ARG A 1 97 ? -9.039 -13.57 4.859 1 98 97 ARG A C 1
ATOM 784 O O . ARG A 1 97 ? -9.914 -12.734 5.078 1 98 97 ARG A O 1
ATOM 791 N N . VAL A 1 98 ? -8.906 -14.289 3.744 1 98.62 98 VAL A N 1
ATOM 792 C CA . VAL A 1 98 ? -10.062 -14.438 2.863 1 98.62 98 VAL A CA 1
ATOM 793 C C . VAL A 1 98 ? -11.047 -15.43 3.467 1 98.62 98 VAL A C 1
ATOM 795 O O . VAL A 1 98 ? -10.688 -16.578 3.764 1 98.62 98 VAL A O 1
ATOM 798 N N . PRO A 1 99 ? -12.258 -14.977 3.678 1 98.31 99 PRO A N 1
ATOM 799 C CA . PRO A 1 99 ? -13.219 -15.898 4.289 1 98.31 99 PRO A CA 1
ATOM 800 C C . PRO A 1 99 ? -13.414 -17.172 3.471 1 98.31 99 PRO A C 1
ATOM 802 O O . PRO A 1 99 ? -13.438 -17.125 2.238 1 98.31 99 PRO A O 1
ATOM 805 N N . GLU A 1 100 ? -13.656 -18.266 4.156 1 97.69 100 GLU A N 1
ATOM 806 C CA . GLU A 1 100 ? -13.852 -19.547 3.492 1 97.69 100 GLU A CA 1
ATOM 807 C C . GLU A 1 100 ? -15.086 -19.531 2.594 1 97.69 100 GLU A C 1
ATOM 809 O O . GLU A 1 100 ? -15.133 -20.219 1.575 1 97.69 100 GLU A O 1
ATOM 814 N N . SER A 1 101 ? -15.984 -18.672 2.945 1 98.25 101 SER A N 1
ATOM 815 C CA . SER A 1 101 ? -17.234 -18.594 2.203 1 98.25 101 SER A CA 1
ATOM 816 C C . SER A 1 101 ? -17.031 -17.953 0.835 1 98.25 101 SER A C 1
ATOM 818 O O . SER A 1 101 ? -17.875 -18.062 -0.048 1 98.25 101 SER A O 1
ATOM 820 N N . ASP A 1 102 ? -15.961 -17.203 0.658 1 98.44 102 ASP A N 1
ATOM 821 C CA . ASP A 1 102 ? -15.656 -16.625 -0.648 1 98.44 102 ASP A CA 1
ATOM 822 C C . ASP A 1 102 ? -15 -17.656 -1.566 1 98.44 102 ASP A C 1
ATOM 824 O O . ASP A 1 102 ? -13.82 -17.547 -1.899 1 98.44 102 ASP A O 1
ATOM 828 N N . THR A 1 103 ? -15.781 -18.547 -2.102 1 98.38 103 THR A N 1
ATOM 829 C CA . THR A 1 103 ? -15.305 -19.672 -2.887 1 98.38 103 THR A CA 1
ATOM 830 C C . THR A 1 103 ? -14.695 -19.203 -4.203 1 98.38 103 THR A C 1
ATOM 832 O O . THR A 1 103 ? -13.75 -19.812 -4.711 1 98.38 103 THR A O 1
ATOM 835 N N . TYR A 1 104 ? -15.242 -18.109 -4.664 1 98.44 104 TYR A N 1
ATOM 836 C CA . TYR A 1 104 ? -14.703 -17.594 -5.914 1 98.44 104 TYR A CA 1
ATOM 837 C C . TYR A 1 104 ? -13.234 -17.219 -5.758 1 98.44 104 TYR A C 1
ATOM 839 O O . TYR A 1 104 ? -12.391 -17.625 -6.559 1 98.44 104 TYR A O 1
ATOM 847 N N . THR A 1 105 ? -12.938 -16.469 -4.746 1 98.75 105 THR A N 1
ATOM 848 C CA . THR A 1 105 ? -11.578 -16.016 -4.531 1 98.75 105 THR A CA 1
ATOM 849 C C . THR A 1 105 ? -10.633 -17.188 -4.281 1 98.75 105 THR A C 1
ATOM 851 O O . THR A 1 105 ? -9.523 -17.219 -4.816 1 98.75 105 THR A O 1
ATOM 854 N N . HIS A 1 106 ? -11.07 -18.109 -3.553 1 98.81 106 HIS A N 1
ATOM 855 C CA . HIS A 1 106 ? -10.242 -19.281 -3.293 1 98.81 106 HIS A CA 1
ATOM 856 C C . HIS A 1 106 ? -9.969 -20.047 -4.574 1 98.81 106 HIS A C 1
ATOM 858 O O . HIS A 1 106 ? -8.844 -20.516 -4.797 1 98.81 106 HIS A O 1
ATOM 864 N N . ARG A 1 107 ? -10.898 -20.156 -5.402 1 98.75 107 ARG A N 1
ATOM 865 C CA . ARG A 1 107 ? -10.711 -20.844 -6.68 1 98.75 107 ARG A CA 1
ATOM 866 C C . ARG A 1 107 ? -9.734 -20.062 -7.566 1 98.75 107 ARG A C 1
ATOM 868 O O . ARG A 1 107 ? -8.914 -20.672 -8.266 1 98.75 107 ARG A O 1
ATOM 875 N N . LEU A 1 108 ? -9.891 -18.797 -7.555 1 98.81 108 LEU A N 1
ATOM 876 C CA . LEU A 1 108 ? -8.953 -17.984 -8.32 1 98.81 108 LEU A CA 1
ATOM 877 C C . LEU A 1 108 ? -7.523 -18.188 -7.848 1 98.81 108 LEU A C 1
ATOM 879 O O . LEU A 1 108 ? -6.613 -18.359 -8.664 1 98.81 108 LEU A O 1
ATOM 883 N N . ILE A 1 109 ? -7.324 -18.219 -6.555 1 98.88 109 ILE A N 1
ATOM 884 C CA . ILE A 1 109 ? -6.004 -18.422 -5.965 1 98.88 109 ILE A CA 1
ATOM 885 C C . ILE A 1 109 ? -5.441 -19.766 -6.402 1 98.88 109 ILE A C 1
ATOM 887 O O . ILE A 1 109 ? -4.285 -19.859 -6.812 1 98.88 109 ILE A O 1
ATOM 891 N N . ASP A 1 110 ? -6.289 -20.766 -6.383 1 98.88 110 ASP A N 1
ATOM 892 C CA . ASP A 1 110 ? -5.852 -22.094 -6.801 1 98.88 110 ASP A CA 1
ATOM 893 C C . ASP A 1 110 ? -5.512 -22.109 -8.289 1 98.88 110 ASP A C 1
ATOM 895 O O . ASP A 1 110 ? -4.559 -22.781 -8.703 1 98.88 110 ASP A O 1
ATOM 899 N N . ARG A 1 111 ? -6.266 -21.422 -9.094 1 98.81 111 ARG A N 1
ATOM 900 C CA . ARG A 1 111 ? -5.973 -21.328 -10.516 1 98.81 111 ARG A CA 1
ATOM 901 C C . ARG A 1 111 ? -4.633 -20.625 -10.758 1 98.81 111 ARG A C 1
ATOM 903 O O . ARG A 1 111 ? -3.867 -21.031 -11.633 1 98.81 111 ARG A O 1
ATOM 910 N N . ILE A 1 112 ? -4.402 -19.641 -9.992 1 98.88 112 ILE A N 1
ATOM 911 C CA . ILE A 1 112 ? -3.145 -18.906 -10.109 1 98.88 112 ILE A CA 1
ATOM 912 C C . ILE A 1 112 ? -1.979 -19.812 -9.742 1 98.88 112 ILE A C 1
ATOM 914 O O . ILE A 1 112 ? -0.945 -19.812 -10.414 1 98.88 112 ILE A O 1
ATOM 918 N N . ILE A 1 113 ? -2.117 -20.547 -8.688 1 98.88 113 ILE A N 1
ATOM 919 C CA . ILE A 1 113 ? -1.08 -21.469 -8.258 1 98.88 113 ILE A CA 1
ATOM 920 C C . ILE A 1 113 ? -0.846 -22.516 -9.352 1 98.88 113 ILE A C 1
ATOM 922 O O . ILE A 1 113 ? 0.3 -22.844 -9.664 1 98.88 113 ILE A O 1
ATOM 926 N N . ASN A 1 114 ? -1.897 -23.031 -9.906 1 98.62 114 ASN A N 1
ATOM 927 C CA . ASN A 1 114 ? -1.778 -24.031 -10.961 1 98.62 114 ASN A CA 1
ATOM 928 C C . ASN A 1 114 ? -1.037 -23.484 -12.18 1 98.62 114 ASN A C 1
ATOM 930 O O . ASN A 1 114 ? -0.227 -24.188 -12.781 1 98.62 114 ASN A O 1
ATOM 934 N N . LYS A 1 115 ? -1.296 -22.281 -12.461 1 97.88 115 LYS A N 1
ATOM 935 C CA . LYS A 1 115 ? -0.765 -21.688 -13.68 1 97.88 115 LYS A CA 1
ATOM 936 C C . LYS A 1 115 ? 0.656 -21.172 -13.469 1 97.88 115 LYS A C 1
ATOM 938 O O . LYS A 1 115 ? 1.522 -21.359 -14.328 1 97.88 115 LYS A O 1
ATOM 943 N N . TYR A 1 116 ? 0.885 -20.516 -12.32 1 98.25 116 TYR A N 1
ATOM 944 C CA . TYR A 1 116 ? 2.127 -19.766 -12.141 1 98.25 116 TYR A CA 1
ATOM 945 C C . TYR A 1 116 ? 2.971 -20.391 -11.031 1 98.25 116 TYR A C 1
ATOM 947 O O . TYR A 1 116 ? 4.168 -20.094 -10.922 1 98.25 116 TYR A O 1
ATOM 955 N N . GLY A 1 117 ? 2.412 -21.219 -10.219 1 98.56 117 GLY A N 1
ATOM 956 C CA . GLY A 1 117 ? 3.023 -21.672 -8.984 1 98.56 117 GLY A CA 1
ATOM 957 C C . GLY A 1 117 ? 4.281 -22.5 -9.211 1 98.56 117 GLY A C 1
ATOM 958 O O . GLY A 1 117 ? 5.125 -22.609 -8.32 1 98.56 117 GLY A O 1
ATOM 959 N N . LYS A 1 118 ? 4.434 -23.094 -10.344 1 98.12 118 LYS A N 1
ATOM 960 C CA . LYS A 1 118 ? 5.582 -23.938 -10.648 1 98.12 118 LYS A CA 1
ATOM 961 C C . LYS A 1 118 ? 6.82 -23.094 -10.953 1 98.12 118 LYS A C 1
ATOM 963 O O . LYS A 1 118 ? 7.938 -23.625 -10.977 1 98.12 118 LYS A O 1
ATOM 968 N N . TRP A 1 119 ? 6.68 -21.859 -11.242 1 98.19 119 TRP A N 1
ATOM 969 C CA . TRP A 1 119 ? 7.785 -20.984 -11.609 1 98.19 119 TRP A CA 1
ATOM 970 C C . TRP A 1 119 ? 8.414 -20.359 -10.375 1 98.19 119 TRP A C 1
ATOM 972 O O . TRP A 1 119 ? 7.73 -20.125 -9.375 1 98.19 119 TRP A O 1
ATOM 982 N N . SER A 1 120 ? 9.688 -20.094 -10.445 1 98.19 120 SER A N 1
ATOM 983 C CA . SER A 1 120 ? 10.406 -19.406 -9.383 1 98.19 120 SER A CA 1
ATOM 984 C C . SER A 1 120 ? 10.086 -17.906 -9.383 1 98.19 120 SER A C 1
ATOM 986 O O . SER A 1 120 ? 9.523 -17.391 -10.344 1 98.19 120 SER A O 1
ATOM 988 N N . GLY A 1 121 ? 10.469 -17.281 -8.273 1 98.25 121 GLY A N 1
ATOM 989 C CA . GLY A 1 121 ? 10.359 -15.828 -8.234 1 98.25 121 GLY A CA 1
ATOM 990 C C . GLY A 1 121 ? 11.055 -15.148 -9.398 1 98.25 121 GLY A C 1
ATOM 991 O O . GLY A 1 121 ? 10.508 -14.219 -9.992 1 98.25 121 GLY A O 1
ATOM 992 N N . THR A 1 122 ? 12.172 -15.656 -9.773 1 98.12 122 THR A N 1
ATOM 993 C CA . THR A 1 122 ? 12.961 -15.094 -10.867 1 98.12 122 THR A CA 1
ATOM 994 C C . THR A 1 122 ? 12.258 -15.297 -12.203 1 98.12 122 THR A C 1
ATOM 996 O O . THR A 1 122 ? 12.203 -14.383 -13.023 1 98.12 122 THR A O 1
ATOM 999 N N . GLN A 1 123 ? 11.766 -16.422 -12.414 1 98.12 123 GLN A N 1
ATOM 1000 C CA . GLN A 1 123 ? 11.039 -16.703 -13.648 1 98.12 123 GLN A CA 1
ATOM 1001 C C . GLN A 1 123 ? 9.797 -15.828 -13.766 1 98.12 123 GLN A C 1
ATOM 1003 O O . GLN A 1 123 ? 9.5 -15.305 -14.844 1 98.12 123 GLN A O 1
ATOM 1008 N N . LEU A 1 124 ? 9.109 -15.703 -12.703 1 98.25 124 LEU A N 1
ATOM 1009 C CA . LEU A 1 124 ? 7.918 -14.859 -12.695 1 98.25 124 LEU A CA 1
ATOM 1010 C C . LEU A 1 124 ? 8.289 -13.391 -12.891 1 98.25 124 LEU A C 1
ATOM 1012 O O . LEU A 1 124 ? 7.551 -12.641 -13.523 1 98.25 124 LEU A O 1
ATOM 1016 N N . SER A 1 125 ? 9.383 -12.977 -12.281 1 98.12 125 SER A N 1
ATOM 1017 C CA . SER A 1 125 ? 9.898 -11.625 -12.516 1 98.12 125 SER A CA 1
ATOM 1018 C C . SER A 1 125 ? 10.172 -11.391 -14 1 98.12 125 SER A C 1
ATOM 1020 O O . SER A 1 125 ? 9.75 -10.383 -14.562 1 98.12 125 SER A O 1
ATOM 1022 N N . ASN A 1 126 ? 10.812 -12.328 -14.617 1 97.69 126 ASN A N 1
ATOM 1023 C CA . ASN A 1 126 ? 11.062 -12.219 -16.047 1 97.69 126 ASN A CA 1
ATOM 1024 C C . ASN A 1 126 ? 9.758 -12.109 -16.844 1 97.69 126 ASN A C 1
ATOM 1026 O O . ASN A 1 126 ? 9.664 -11.305 -17.766 1 97.69 126 ASN A O 1
ATOM 1030 N N . LEU A 1 127 ? 8.844 -12.852 -16.484 1 97.12 127 LEU A N 1
ATOM 1031 C CA . LEU A 1 127 ? 7.551 -12.852 -17.156 1 97.12 127 LEU A CA 1
ATOM 1032 C C . LEU A 1 127 ? 6.887 -11.484 -17.047 1 97.12 127 LEU A C 1
ATOM 1034 O O . LEU A 1 127 ? 6.359 -10.969 -18.047 1 97.12 127 LEU A O 1
ATOM 1038 N N . SER A 1 128 ? 6.902 -10.875 -15.906 1 97.25 128 SER A N 1
ATOM 1039 C CA . SER A 1 128 ? 6.234 -9.602 -15.688 1 97.25 128 SER A CA 1
ATOM 1040 C C . SER A 1 128 ? 6.945 -8.469 -16.422 1 97.25 128 SER A C 1
ATOM 1042 O O . SER A 1 128 ? 6.395 -7.375 -16.578 1 97.25 128 SER A O 1
ATOM 1044 N N . HIS A 1 129 ? 8.195 -8.742 -16.922 1 97.56 129 HIS A N 1
ATOM 1045 C CA . HIS A 1 129 ? 9 -7.727 -17.578 1 97.56 129 HIS A CA 1
ATOM 1046 C C . HIS A 1 129 ? 8.859 -7.809 -19.094 1 97.56 129 HIS A C 1
ATOM 1048 O O . HIS A 1 129 ? 9.336 -6.934 -19.828 1 97.56 129 HIS A O 1
ATOM 1054 N N . GLU A 1 130 ? 8.328 -8.852 -19.516 1 97.12 130 GLU A N 1
ATOM 1055 C CA . GLU A 1 130 ? 8.273 -9.055 -20.953 1 97.12 130 GLU A CA 1
ATOM 1056 C C . GLU A 1 130 ? 7.605 -7.867 -21.656 1 97.12 130 GLU A C 1
ATOM 1058 O O . GLU A 1 130 ? 6.719 -7.23 -21.078 1 97.12 130 GLU A O 1
ATOM 1063 N N . ASP A 1 131 ? 7.984 -7.656 -22.859 1 95.88 131 ASP A N 1
ATOM 1064 C CA . ASP A 1 131 ? 7.43 -6.559 -23.641 1 95.88 131 ASP A CA 1
ATOM 1065 C C . ASP A 1 131 ? 5.922 -6.73 -23.844 1 95.88 131 ASP A C 1
ATOM 1067 O O . ASP A 1 131 ? 5.457 -7.816 -24.203 1 95.88 131 ASP A O 1
ATOM 1071 N N . GLY A 1 132 ? 5.207 -5.645 -23.562 1 95.5 132 GLY A N 1
ATOM 1072 C CA . GLY A 1 132 ? 3.766 -5.684 -23.75 1 95.5 132 GLY A CA 1
ATOM 1073 C C . GLY A 1 132 ? 2.998 -5.914 -22.469 1 95.5 132 GLY A C 1
ATOM 1074 O O . GLY A 1 132 ? 1.766 -5.891 -22.453 1 95.5 132 GLY A O 1
ATOM 1075 N N . THR A 1 133 ? 3.721 -6.113 -21.406 1 97.62 133 THR A N 1
ATOM 1076 C CA . THR A 1 133 ? 3.055 -6.281 -20.109 1 97.62 133 THR A CA 1
ATOM 1077 C C . THR A 1 133 ? 2.809 -4.93 -19.453 1 97.62 133 THR A C 1
ATOM 1079 O O . THR A 1 133 ? 3.379 -3.916 -19.875 1 97.62 133 THR A O 1
ATOM 1082 N N . ALA A 1 134 ? 1.962 -4.953 -18.469 1 98.25 134 ALA A N 1
ATOM 1083 C CA . ALA A 1 134 ? 1.592 -3.725 -17.766 1 98.25 134 ALA A CA 1
ATOM 1084 C C . ALA A 1 134 ? 2.818 -3.049 -17.156 1 98.25 134 ALA A C 1
ATOM 1086 O O . ALA A 1 134 ? 2.967 -1.827 -17.25 1 98.25 134 ALA A O 1
ATOM 1087 N N . TRP A 1 135 ? 3.701 -3.834 -16.578 1 98.38 135 TRP A N 1
ATOM 1088 C CA . TRP A 1 135 ? 4.906 -3.301 -15.945 1 98.38 135 TRP A CA 1
ATOM 1089 C C . TRP A 1 135 ? 5.84 -2.695 -16.984 1 98.38 135 TRP A C 1
ATOM 1091 O O . TRP A 1 135 ? 6.383 -1.606 -16.797 1 98.38 135 TRP A O 1
ATOM 1101 N N . ALA A 1 136 ? 5.926 -3.291 -18.094 1 97.75 136 ALA A N 1
ATOM 1102 C CA . ALA A 1 136 ? 6.918 -2.947 -19.109 1 97.75 136 ALA A CA 1
ATOM 1103 C C . ALA A 1 136 ? 6.57 -1.629 -19.797 1 97.75 136 ALA A C 1
ATOM 1105 O O . ALA A 1 136 ? 7.422 -1.02 -20.438 1 97.75 136 ALA A O 1
ATOM 1106 N N . LEU A 1 137 ? 5.348 -1.199 -19.703 1 97.44 137 LEU A N 1
ATOM 1107 C CA . LEU A 1 137 ? 4.898 0.02 -20.359 1 97.44 137 LEU A CA 1
ATOM 1108 C C . LEU A 1 137 ? 5.777 1.205 -19.969 1 97.44 137 LEU A C 1
ATOM 1110 O O . LEU A 1 137 ? 6.008 2.104 -20.781 1 97.44 137 LEU A O 1
ATOM 1114 N N . LYS A 1 138 ? 6.223 1.24 -18.734 1 97.19 138 LYS A N 1
ATOM 1115 C CA . LYS A 1 138 ? 6.961 2.412 -18.266 1 97.19 138 LYS A CA 1
ATOM 1116 C C . LYS A 1 138 ? 8.258 2.006 -17.578 1 97.19 138 LYS A C 1
ATOM 1118 O O . LYS A 1 138 ? 9.016 2.861 -17.109 1 97.19 138 LYS A O 1
ATOM 1123 N N . GLY A 1 139 ? 8.508 0.712 -17.469 1 97 139 GLY A N 1
ATOM 1124 C CA . GLY A 1 139 ? 9.711 0.259 -16.797 1 97 139 GLY A CA 1
ATOM 1125 C C . GLY A 1 139 ? 9.727 0.58 -15.32 1 97 139 GLY A C 1
ATOM 1126 O O . GLY A 1 139 ? 8.672 0.832 -14.719 1 97 139 GLY A O 1
ATOM 1127 N N . ALA A 1 140 ? 10.898 0.56 -14.688 1 97.62 140 ALA A N 1
ATOM 1128 C CA . ALA A 1 140 ? 11.055 0.649 -13.234 1 97.62 140 ALA A CA 1
ATOM 1129 C C . ALA A 1 140 ? 11.133 2.104 -12.781 1 97.62 140 ALA A C 1
ATOM 1131 O O . ALA A 1 140 ? 12.148 2.523 -12.211 1 97.62 140 ALA A O 1
ATOM 1132 N N . ASP A 1 141 ? 10.023 2.801 -12.867 1 96.5 141 ASP A N 1
ATOM 1133 C CA . ASP A 1 141 ? 10.07 4.219 -12.523 1 96.5 141 ASP A CA 1
ATOM 1134 C C . ASP A 1 141 ? 9.359 4.492 -11.203 1 96.5 141 ASP A C 1
ATOM 1136 O O . ASP A 1 141 ? 9.164 5.645 -10.82 1 96.5 141 ASP A O 1
ATOM 1140 N N . GLY A 1 142 ? 8.891 3.49 -10.531 1 97.12 142 GLY A N 1
ATOM 1141 C CA . GLY A 1 142 ? 8.297 3.619 -9.203 1 97.12 142 GLY A CA 1
ATOM 1142 C C . GLY A 1 142 ? 6.824 3.973 -9.242 1 97.12 142 GLY A C 1
ATOM 1143 O O . GLY A 1 142 ? 6.148 3.943 -8.211 1 97.12 142 GLY A O 1
ATOM 1144 N N . SER A 1 143 ? 6.285 4.227 -10.414 1 97.44 143 SER A N 1
ATOM 1145 C CA . SER A 1 143 ? 4.895 4.656 -10.523 1 97.44 143 SER A CA 1
ATOM 1146 C C . SER A 1 143 ? 3.936 3.492 -10.289 1 97.44 143 SER A C 1
ATOM 1148 O O . SER A 1 143 ? 4.312 2.33 -10.453 1 97.44 143 SER A O 1
ATOM 1150 N N . ALA A 1 144 ? 2.738 3.812 -9.891 1 98.5 144 ALA A N 1
ATOM 1151 C CA . ALA A 1 144 ? 1.695 2.801 -9.734 1 98.5 144 ALA A CA 1
ATOM 1152 C C . ALA A 1 144 ? 1.24 2.27 -11.094 1 98.5 144 ALA A C 1
ATOM 1154 O O . ALA A 1 144 ? 1.207 3.014 -12.078 1 98.5 144 ALA A O 1
ATOM 1155 N N . ILE A 1 145 ? 0.881 1.017 -11.102 1 98.75 145 ILE A N 1
ATOM 1156 C CA . ILE A 1 145 ? 0.341 0.413 -12.32 1 98.75 145 ILE A CA 1
ATOM 1157 C C . ILE A 1 145 ? -1.181 0.53 -12.32 1 98.75 145 ILE A C 1
ATOM 1159 O O . ILE A 1 145 ? -1.843 0.116 -11.367 1 98.75 145 ILE A O 1
ATOM 1163 N N . ASP A 1 146 ? -1.69 1.009 -13.438 1 97.19 146 ASP A N 1
ATOM 1164 C CA . ASP A 1 146 ? -3.125 1.214 -13.609 1 97.19 146 ASP A CA 1
ATOM 1165 C C . ASP A 1 146 ? -3.867 -0.119 -13.672 1 97.19 146 ASP A C 1
ATOM 1167 O O . ASP A 1 146 ? -3.41 -1.063 -14.312 1 97.19 146 ASP A O 1
ATOM 1171 N N . TRP A 1 147 ? -5.051 -0.091 -13.039 1 98.06 147 TRP A N 1
ATOM 1172 C CA . TRP A 1 147 ? -5.82 -1.33 -12.984 1 98.06 147 TRP A CA 1
ATOM 1173 C C . TRP A 1 147 ? -6.254 -1.755 -14.383 1 98.06 147 TRP A C 1
ATOM 1175 O O . TRP A 1 147 ? -6.328 -2.949 -14.688 1 98.06 147 TRP A O 1
ATOM 1185 N N . GLU A 1 148 ? -6.539 -0.805 -15.172 1 97.88 148 GLU A N 1
ATOM 1186 C CA . GLU A 1 148 ? -6.906 -1.138 -16.547 1 97.88 148 GLU A CA 1
ATOM 1187 C C . GLU A 1 148 ? -5.746 -1.803 -17.281 1 97.88 148 GLU A C 1
ATOM 1189 O O . GLU A 1 148 ? -5.945 -2.771 -18.016 1 97.88 148 GLU A O 1
ATOM 1194 N N . ASP A 1 149 ? -4.562 -1.256 -17.109 1 98 149 ASP A N 1
ATOM 1195 C CA . ASP A 1 149 ? -3.379 -1.86 -17.719 1 98 149 ASP A CA 1
ATOM 1196 C C . ASP A 1 149 ? -3.156 -3.275 -17.188 1 98 149 ASP A C 1
ATOM 1198 O O . ASP A 1 149 ? -2.807 -4.18 -17.953 1 98 149 ASP A O 1
ATOM 1202 N N . MET A 1 150 ? -3.338 -3.492 -15.914 1 98.38 150 MET A N 1
ATOM 1203 C CA . MET A 1 150 ? -3.166 -4.816 -15.32 1 98.38 150 MET A CA 1
ATOM 1204 C C . MET A 1 150 ? -4.137 -5.82 -15.938 1 98.38 150 MET A C 1
ATOM 1206 O O . MET A 1 150 ? -3.768 -6.965 -16.203 1 98.38 150 MET A O 1
ATOM 1210 N N . ALA A 1 151 ? -5.363 -5.363 -16.172 1 98.12 151 ALA A N 1
ATOM 1211 C CA . ALA A 1 151 ? -6.402 -6.242 -16.688 1 98.12 151 ALA A CA 1
ATOM 1212 C C . ALA A 1 151 ? -6.145 -6.574 -18.156 1 98.12 151 ALA A C 1
ATOM 1214 O O . ALA A 1 151 ? -6.41 -7.695 -18.609 1 98.12 151 ALA A O 1
ATOM 1215 N N . THR A 1 152 ? -5.562 -5.664 -18.891 1 97.44 152 THR A N 1
ATOM 1216 C CA . THR A 1 152 ? -5.504 -5.766 -20.344 1 97.44 152 THR A CA 1
ATOM 1217 C C . THR A 1 152 ? -4.16 -6.332 -20.797 1 97.44 152 THR A C 1
ATOM 1219 O O . THR A 1 152 ? -4.066 -6.965 -21.859 1 97.44 152 THR A O 1
ATOM 1222 N N . LEU A 1 153 ? -3.107 -6.121 -19.938 1 97.69 153 LEU A N 1
ATOM 1223 C CA . LEU A 1 153 ? -1.75 -6.434 -20.375 1 97.69 153 LEU A CA 1
ATOM 1224 C C . LEU A 1 153 ? -1.089 -7.422 -19.422 1 97.69 153 LEU A C 1
ATOM 1226 O O . LEU A 1 153 ? 0.031 -7.191 -18.953 1 97.69 153 LEU A O 1
ATOM 1230 N N . ILE A 1 154 ? -1.751 -8.508 -19.188 1 95.94 154 ILE A N 1
ATOM 1231 C CA . ILE A 1 154 ? -1.277 -9.523 -18.25 1 95.94 154 ILE A CA 1
ATOM 1232 C C . ILE A 1 154 ? -0.048 -10.219 -18.828 1 95.94 154 ILE A C 1
ATOM 1234 O O . ILE A 1 154 ? 0.987 -10.32 -18.172 1 95.94 154 ILE A O 1
ATOM 1238 N N . HIS A 1 155 ? -0.164 -10.719 -20.047 1 91.06 155 HIS A N 1
ATOM 1239 C CA . HIS A 1 155 ? 0.906 -11.359 -20.812 1 91.06 155 HIS A CA 1
ATOM 1240 C C . HIS A 1 155 ? 1.059 -10.727 -22.188 1 91.06 155 HIS A C 1
ATOM 1242 O O . HIS A 1 155 ? 0.105 -10.156 -22.719 1 91.06 155 HIS A O 1
ATOM 1248 N N . PRO A 1 156 ? 2.314 -10.891 -22.656 1 84.5 156 PRO A N 1
ATOM 1249 C CA . PRO A 1 156 ? 2.412 -10.469 -24.047 1 84.5 156 PRO A CA 1
ATOM 1250 C C . PRO A 1 156 ? 1.448 -11.219 -24.969 1 84.5 156 PRO A C 1
ATOM 1252 O O . PRO A 1 156 ? 1.122 -12.375 -24.703 1 84.5 156 PRO A O 1
ATOM 1255 N N . LYS A 1 157 ? 0.991 -10.391 -25.984 1 73.5 157 LYS A N 1
ATOM 1256 C CA . LYS A 1 157 ? 0.057 -10.961 -26.938 1 73.5 157 LYS A CA 1
ATOM 1257 C C . LYS A 1 157 ? 0.603 -12.258 -27.531 1 73.5 157 LYS A C 1
ATOM 1259 O O . LYS A 1 157 ? -0.157 -13.188 -27.812 1 73.5 157 LYS A O 1
ATOM 1264 N N . SER A 1 158 ? 1.861 -12.266 -27.594 1 67.12 158 SER A N 1
ATOM 1265 C CA . SER A 1 158 ? 2.457 -13.445 -28.219 1 67.12 158 SER A CA 1
ATOM 1266 C C . SER A 1 158 ? 2.215 -14.695 -27.375 1 67.12 158 SER A C 1
ATOM 1268 O O . SER A 1 158 ? 2.275 -15.812 -27.891 1 67.12 158 SER A O 1
ATOM 1270 N N . ARG A 1 159 ? 1.994 -14.453 -26.141 1 67.19 159 ARG A N 1
ATOM 1271 C CA . ARG A 1 159 ? 1.788 -15.594 -25.266 1 67.19 159 ARG A CA 1
ATOM 1272 C C . ARG A 1 159 ? 0.31 -15.953 -25.172 1 67.19 159 ARG A C 1
ATOM 1274 O O . ARG A 1 159 ? -0.044 -17.016 -24.656 1 67.19 159 ARG A O 1
ATOM 1281 N N . ILE A 1 160 ? -0.552 -14.984 -25.359 1 55.56 160 ILE A N 1
ATOM 1282 C CA . ILE A 1 160 ? -1.983 -15.266 -25.328 1 55.56 160 ILE A CA 1
ATOM 1283 C C . ILE A 1 160 ? -2.348 -16.234 -26.453 1 55.56 160 ILE A C 1
ATOM 1285 O O . ILE A 1 160 ? -2.188 -15.906 -27.625 1 55.56 160 ILE A O 1
ATOM 1289 N N . ARG A 1 161 ? -1.974 -17.547 -26.047 1 47.94 161 ARG A N 1
ATOM 1290 C CA . ARG A 1 161 ? -2.414 -18.531 -27.031 1 47.94 161 ARG A CA 1
ATOM 1291 C C . ARG A 1 161 ? -3.891 -18.344 -27.359 1 47.94 161 ARG A C 1
ATOM 1293 O O . ARG A 1 161 ? -4.723 -18.188 -26.469 1 47.94 161 ARG A O 1
ATOM 1300 N N . GLU A 1 162 ? -4.27 -17.766 -28.516 1 35.84 162 GLU A N 1
ATOM 1301 C CA . GLU A 1 162 ? -5.629 -17.969 -29 1 35.84 162 GLU A CA 1
ATOM 1302 C C . GLU A 1 162 ? -6.074 -19.422 -28.812 1 35.84 162 GLU A C 1
ATOM 1304 O O . GLU A 1 162 ? -5.266 -20.344 -28.938 1 35.84 162 GLU A O 1
ATOM 1309 N N . MET B 1 1 ? 16.453 6.277 -0.333 1 77.38 1 MET B N 1
ATOM 1310 C CA . MET B 1 1 ? 15.398 5.273 -0.4 1 77.38 1 MET B CA 1
ATOM 1311 C C . MET B 1 1 ? 14.141 5.758 0.31 1 77.38 1 MET B C 1
ATOM 1313 O O . MET B 1 1 ? 14.227 6.395 1.363 1 77.38 1 MET B O 1
ATOM 1317 N N . ALA B 1 2 ? 13.023 5.52 -0.312 1 95.31 2 ALA B N 1
ATOM 1318 C CA . ALA B 1 2 ? 11.766 5.988 0.272 1 95.31 2 ALA B CA 1
ATOM 1319 C C . ALA B 1 2 ? 11.43 5.211 1.544 1 95.31 2 ALA B C 1
ATOM 1321 O O . ALA B 1 2 ? 11.891 4.082 1.727 1 95.31 2 ALA B O 1
ATOM 1322 N N . TYR B 1 3 ? 10.836 5.875 2.492 1 98.44 3 TYR B N 1
ATOM 1323 C CA . TYR B 1 3 ? 10.391 5.254 3.732 1 98.44 3 TYR B CA 1
ATOM 1324 C C . TYR B 1 3 ? 9.078 4.504 3.527 1 98.44 3 TYR B C 1
ATOM 1326 O O . TYR B 1 3 ? 8.367 4.746 2.553 1 98.44 3 TYR B O 1
ATOM 1334 N N . SER B 1 4 ? 8.82 3.51 4.473 1 97.88 4 SER B N 1
ATOM 1335 C CA . SER B 1 4 ? 7.457 2.998 4.562 1 97.88 4 SER B CA 1
ATOM 1336 C C . SER B 1 4 ? 6.496 4.066 5.074 1 97.88 4 SER B C 1
ATOM 1338 O O . SER B 1 4 ? 6.891 4.949 5.836 1 97.88 4 SER B O 1
ATOM 1340 N N . ALA B 1 5 ? 5.25 3.936 4.684 1 98.38 5 ALA B N 1
ATOM 1341 C CA . ALA B 1 5 ? 4.223 4.812 5.242 1 98.38 5 ALA B CA 1
ATOM 1342 C C . ALA B 1 5 ? 4.188 4.719 6.766 1 98.38 5 ALA B C 1
ATOM 1344 O O . ALA B 1 5 ? 3.955 5.719 7.449 1 98.38 5 ALA B O 1
ATOM 1345 N N . LEU B 1 6 ? 4.461 3.551 7.309 1 98 6 LEU B N 1
ATOM 1346 C CA . LEU B 1 6 ? 4.438 3.342 8.75 1 98 6 LEU B CA 1
ATOM 1347 C C . LEU B 1 6 ? 5.492 4.199 9.445 1 98 6 LEU B C 1
ATOM 1349 O O . LEU B 1 6 ? 5.234 4.77 10.508 1 98 6 LEU B O 1
ATOM 1353 N N . ALA B 1 7 ? 6.645 4.242 8.852 1 98.62 7 ALA B N 1
ATOM 1354 C CA . ALA B 1 7 ? 7.727 5.016 9.461 1 98.62 7 ALA B CA 1
ATOM 1355 C C . ALA B 1 7 ? 7.355 6.492 9.57 1 98.62 7 ALA B C 1
ATOM 1357 O O . ALA B 1 7 ? 7.543 7.109 10.617 1 98.62 7 ALA B O 1
ATOM 1358 N N . VAL B 1 8 ? 6.824 7.031 8.508 1 98.94 8 VAL B N 1
ATOM 1359 C CA . VAL B 1 8 ? 6.465 8.445 8.5 1 98.94 8 VAL B CA 1
ATOM 1360 C C . VAL B 1 8 ? 5.238 8.672 9.383 1 98.94 8 VAL B C 1
ATOM 1362 O O . VAL B 1 8 ? 5.16 9.672 10.102 1 98.94 8 VAL B O 1
ATOM 1365 N N . ALA B 1 9 ? 4.297 7.758 9.352 1 98.88 9 ALA B N 1
ATOM 1366 C CA . ALA B 1 9 ? 3.143 7.828 10.242 1 98.88 9 ALA B CA 1
ATOM 1367 C C . ALA B 1 9 ? 3.582 7.867 11.703 1 98.88 9 ALA B C 1
ATOM 1369 O O . ALA B 1 9 ? 3.059 8.656 12.5 1 98.88 9 ALA B O 1
ATOM 1370 N N . ASN B 1 10 ? 4.504 7.082 12.047 1 98.75 10 ASN B N 1
ATOM 1371 C CA . ASN B 1 10 ? 4.984 7.012 13.422 1 98.75 10 ASN B CA 1
ATOM 1372 C C . ASN B 1 10 ? 5.617 8.328 13.867 1 98.75 10 ASN B C 1
ATOM 1374 O O . ASN B 1 10 ? 5.551 8.688 15.039 1 98.75 10 ASN B O 1
ATOM 1378 N N . ALA B 1 11 ? 6.199 9.008 12.945 1 98.88 11 ALA B N 1
ATOM 1379 C CA . ALA B 1 11 ? 6.738 10.328 13.281 1 98.88 11 ALA B CA 1
ATOM 1380 C C . ALA B 1 11 ? 5.625 11.281 13.711 1 98.88 11 ALA B C 1
ATOM 1382 O O . ALA B 1 11 ? 5.789 12.047 14.656 1 98.88 11 ALA B O 1
ATOM 1383 N N . PHE B 1 12 ? 4.516 11.25 13.031 1 98.94 12 PHE B N 1
ATOM 1384 C CA . PHE B 1 12 ? 3.371 12.07 13.414 1 98.94 12 PHE B CA 1
ATOM 1385 C C . PHE B 1 12 ? 2.807 11.609 14.75 1 98.94 12 PHE B C 1
ATOM 1387 O O . PHE B 1 12 ? 2.432 12.438 15.586 1 98.94 12 PHE B O 1
ATOM 1394 N N . ILE B 1 13 ? 2.713 10.328 14.922 1 98.69 13 ILE B N 1
ATOM 1395 C CA . ILE B 1 13 ? 2.188 9.781 16.172 1 98.69 13 ILE B CA 1
ATOM 1396 C C . ILE B 1 13 ? 3.072 10.211 17.344 1 98.69 13 ILE B C 1
ATOM 1398 O O . ILE B 1 13 ? 2.57 10.57 18.406 1 98.69 13 ILE B O 1
ATOM 1402 N N . GLU B 1 14 ? 4.324 10.188 17.125 1 98.62 14 GLU B N 1
ATOM 1403 C CA . GLU B 1 14 ? 5.25 10.641 18.156 1 98.62 14 GLU B CA 1
ATOM 1404 C C . GLU B 1 14 ? 5.008 12.109 18.5 1 98.62 14 GLU B C 1
ATOM 1406 O O . GLU B 1 14 ? 4.988 12.477 19.688 1 98.62 14 GLU B O 1
ATOM 1411 N N . ARG B 1 15 ? 4.812 12.906 17.516 1 98.75 15 ARG B N 1
ATOM 1412 C CA . ARG B 1 15 ? 4.512 14.312 17.766 1 98.75 15 ARG B CA 1
ATOM 1413 C C . ARG B 1 15 ? 3.213 14.461 18.547 1 98.75 15 ARG B C 1
ATOM 1415 O O . ARG B 1 15 ? 3.086 15.359 19.375 1 98.75 15 ARG B O 1
ATOM 1422 N N . SER B 1 16 ? 2.279 13.672 18.203 1 98.69 16 SER B N 1
ATOM 1423 C CA . SER B 1 16 ? 1.023 13.695 18.953 1 98.69 16 SER B CA 1
ATOM 1424 C C . SER B 1 16 ? 1.238 13.328 20.406 1 98.69 16 SER B C 1
ATOM 1426 O O . SER B 1 16 ? 0.716 13.992 21.312 1 98.69 16 SER B O 1
ATOM 1428 N N . LYS B 1 17 ? 1.995 12.336 20.656 1 97.69 17 LYS B N 1
ATOM 1429 C CA . LYS B 1 17 ? 2.295 11.898 22.016 1 97.69 17 LYS B CA 1
ATOM 1430 C C . LYS B 1 17 ? 3.047 12.977 22.781 1 97.69 17 LYS B C 1
ATOM 1432 O O . LYS B 1 17 ? 2.91 13.078 24 1 97.69 17 LYS B O 1
ATOM 1437 N N . GLU B 1 18 ? 3.754 13.773 22.078 1 98 18 GLU B N 1
ATOM 1438 C CA . GLU B 1 18 ? 4.527 14.852 22.688 1 98 18 GLU B CA 1
ATOM 1439 C C . GLU B 1 18 ? 3.662 16.094 22.906 1 98 18 GLU B C 1
ATOM 1441 O O . GLU B 1 18 ? 4.137 17.094 23.438 1 98 18 GLU B O 1
ATOM 1446 N N . GLY B 1 19 ? 2.459 16.078 22.422 1 97.81 19 GLY B N 1
ATOM 1447 C CA . GLY B 1 19 ? 1.552 17.188 22.594 1 97.81 19 GLY B CA 1
ATOM 1448 C C . GLY B 1 19 ? 1.662 18.234 21.5 1 97.81 19 GLY B C 1
ATOM 1449 O O . GLY B 1 19 ? 1.074 19.312 21.594 1 97.81 19 GLY B O 1
ATOM 1450 N N . LYS B 1 20 ? 2.309 17.922 20.406 1 98.25 20 LYS B N 1
ATOM 1451 C CA . LYS B 1 20 ? 2.541 18.875 19.328 1 98.25 20 LYS B CA 1
ATOM 1452 C C . LYS B 1 20 ? 1.475 18.75 18.234 1 98.25 20 LYS B C 1
ATOM 1454 O O . LYS B 1 20 ? 1.408 19.578 17.328 1 98.25 20 LYS B O 1
ATOM 1459 N N . LEU B 1 21 ? 0.704 17.781 18.281 1 98.44 21 LEU B N 1
ATOM 1460 C CA . LEU B 1 21 ? -0.348 17.469 17.312 1 98.44 21 LEU B CA 1
ATOM 1461 C C . LEU B 1 21 ? -1.568 16.875 18.016 1 98.44 21 LEU B C 1
ATOM 1463 O O . LEU B 1 21 ? -1.473 15.836 18.672 1 98.44 21 LEU B O 1
ATOM 1467 N N . SER B 1 22 ? -2.662 17.531 17.922 1 97.38 22 SER B N 1
ATOM 1468 C CA . SER B 1 22 ? -3.85 17.094 18.641 1 97.38 22 SER B CA 1
ATOM 1469 C C . SER B 1 22 ? -4.875 16.469 17.703 1 97.38 22 SER B C 1
ATOM 1471 O O . SER B 1 22 ? -4.895 16.766 16.516 1 97.38 22 SER B O 1
ATOM 1473 N N . GLY B 1 23 ? -5.684 15.578 18.25 1 97.69 23 GLY B N 1
ATOM 1474 C CA . GLY B 1 23 ? -6.797 15.023 17.5 1 97.69 23 GLY B CA 1
ATOM 1475 C C . GLY B 1 23 ? -6.363 14.172 16.328 1 97.69 23 GLY B C 1
ATOM 1476 O O . GLY B 1 23 ? -6.941 14.266 15.242 1 97.69 23 GLY B O 1
ATOM 1477 N N . LEU B 1 24 ? -5.312 13.414 16.5 1 98.69 24 LEU B N 1
ATOM 1478 C CA . LEU B 1 24 ? -4.758 12.633 15.406 1 98.69 24 LEU B CA 1
ATOM 1479 C C . LEU B 1 24 ? -5.582 11.367 15.172 1 98.69 24 LEU B C 1
ATOM 1481 O O . LEU B 1 24 ? -5.203 10.281 15.609 1 98.69 24 LEU B O 1
ATOM 1485 N N . THR B 1 25 ? -6.688 11.516 14.484 1 98.56 25 THR B N 1
ATOM 1486 C CA . THR B 1 25 ? -7.48 10.367 14.055 1 98.56 25 THR B CA 1
ATOM 1487 C C . THR B 1 25 ? -6.844 9.703 12.836 1 98.56 25 THR B C 1
ATOM 1489 O O . THR B 1 25 ? -5.941 10.266 12.211 1 98.56 25 THR B O 1
ATOM 1492 N N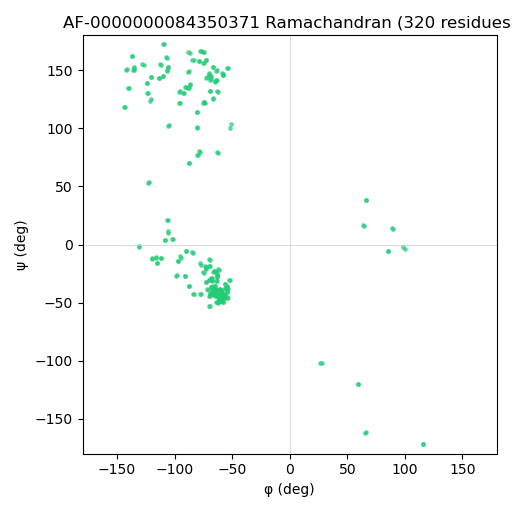 . PRO B 1 26 ? -7.297 8.477 12.484 1 98.38 26 PRO B N 1
ATOM 1493 C CA . PRO B 1 26 ? -6.812 7.844 11.258 1 98.38 26 PRO B CA 1
ATOM 1494 C C . PRO B 1 26 ? -7.012 8.727 10.023 1 98.38 26 PRO B C 1
ATOM 1496 O O . PRO B 1 26 ? -6.105 8.852 9.195 1 98.38 26 PRO B O 1
ATOM 1499 N N . MET B 1 27 ? -8.141 9.367 9.953 1 98.69 27 MET B N 1
ATOM 1500 C CA . MET B 1 27 ? -8.406 10.234 8.812 1 98.69 27 MET B CA 1
ATOM 1501 C C . MET B 1 27 ? -7.418 11.398 8.773 1 98.69 27 MET B C 1
ATOM 1503 O O . MET B 1 27 ? -6.84 11.68 7.719 1 98.69 27 MET B O 1
ATOM 1507 N N . LYS B 1 28 ? -7.258 12.039 9.852 1 98.88 28 LYS B N 1
ATOM 1508 C CA . LYS B 1 28 ? -6.316 13.156 9.922 1 98.88 28 LYS B CA 1
ATOM 1509 C C . LYS B 1 28 ? -4.906 12.711 9.547 1 98.88 28 LYS B C 1
ATOM 1511 O O . LYS B 1 28 ? -4.211 13.391 8.797 1 98.88 28 LYS B O 1
ATOM 1516 N N . LEU B 1 29 ? -4.52 11.562 10.047 1 98.94 29 LEU B N 1
ATOM 1517 C CA . LEU B 1 29 ? -3.189 11.031 9.781 1 98.94 29 LEU B CA 1
ATOM 1518 C C . LEU B 1 29 ? -2.996 10.789 8.289 1 98.94 29 LEU B C 1
ATOM 1520 O O . LEU B 1 29 ? -1.973 11.172 7.715 1 98.94 29 LEU B O 1
ATOM 1524 N N . GLN B 1 30 ? -3.938 10.195 7.629 1 98.88 30 GLN B N 1
ATOM 1525 C CA . GLN B 1 30 ? -3.885 9.977 6.188 1 98.88 30 GLN B CA 1
ATOM 1526 C C . GLN B 1 30 ? -3.699 11.289 5.434 1 98.88 30 GLN B C 1
ATOM 1528 O O . GLN B 1 30 ? -2.891 11.367 4.508 1 98.88 30 GLN B O 1
ATOM 1533 N N . LYS B 1 31 ? -4.41 12.273 5.828 1 98.88 31 LYS B N 1
ATOM 1534 C CA . LYS B 1 31 ? -4.336 13.555 5.133 1 98.88 31 LYS B CA 1
ATOM 1535 C C . LYS B 1 31 ? -2.984 14.227 5.367 1 98.88 31 LYS B C 1
ATOM 1537 O O . LYS B 1 31 ? -2.402 14.797 4.441 1 98.88 31 LYS B O 1
ATOM 1542 N N . LEU B 1 32 ? -2.547 14.164 6.582 1 98.94 32 LEU B N 1
ATOM 1543 C CA . LEU B 1 32 ? -1.234 14.734 6.859 1 98.94 32 LEU B CA 1
ATOM 1544 C C . LEU B 1 32 ? -0.149 14.023 6.059 1 98.94 32 LEU B C 1
ATOM 1546 O O . LEU B 1 32 ? 0.772 14.664 5.551 1 98.94 32 LEU B O 1
ATOM 1550 N N . LEU B 1 33 ? -0.235 12.766 5.953 1 98.94 33 LEU B N 1
ATOM 1551 C CA . LEU B 1 33 ? 0.701 12.008 5.125 1 98.94 33 LEU B CA 1
ATOM 1552 C C . LEU B 1 33 ? 0.587 12.422 3.662 1 98.94 33 LEU B C 1
ATOM 1554 O O . LEU B 1 33 ? 1.598 12.523 2.963 1 98.94 33 LEU B O 1
ATOM 1558 N N . PHE B 1 34 ? -0.601 12.633 3.203 1 98.94 34 PHE B N 1
ATOM 1559 C CA . PHE B 1 34 ? -0.822 13.047 1.822 1 98.94 34 PHE B CA 1
ATOM 1560 C C . PHE B 1 34 ? -0.117 14.367 1.534 1 98.94 34 PHE B C 1
ATOM 1562 O O . PHE B 1 34 ? 0.599 14.492 0.538 1 98.94 34 PHE B O 1
ATOM 1569 N N . TYR B 1 35 ? -0.298 15.289 2.367 1 98.81 35 TYR B N 1
ATOM 1570 C CA . TYR B 1 35 ? 0.33 16.594 2.176 1 98.81 35 TYR B CA 1
ATOM 1571 C C . TYR B 1 35 ? 1.842 16.5 2.342 1 98.81 35 TYR B C 1
ATOM 1573 O O . TYR B 1 35 ? 2.592 17.188 1.645 1 98.81 35 TYR B O 1
ATOM 1581 N N . THR B 1 36 ? 2.287 15.672 3.262 1 98.88 36 THR B N 1
ATOM 1582 C CA . THR B 1 36 ? 3.719 15.438 3.41 1 98.88 36 THR B CA 1
ATOM 1583 C C . THR B 1 36 ? 4.32 14.914 2.107 1 98.88 36 THR B C 1
ATOM 1585 O O . THR B 1 36 ? 5.332 15.438 1.633 1 98.88 36 THR B O 1
ATOM 1588 N N . GLN B 1 37 ? 3.74 13.938 1.535 1 98.81 37 GLN B N 1
ATOM 1589 C CA . GLN B 1 37 ? 4.219 13.367 0.278 1 98.81 37 GLN B CA 1
ATOM 1590 C C . GLN B 1 37 ? 4.168 14.406 -0.845 1 98.81 37 GLN B C 1
ATOM 1592 O O . GLN B 1 37 ? 5.109 14.516 -1.635 1 98.81 37 GLN B O 1
ATOM 1597 N N . SER B 1 38 ? 3.07 15.125 -0.941 1 98.75 38 SER B N 1
ATOM 1598 C CA . SER B 1 38 ? 2.893 16.109 -1.997 1 98.75 38 SER B CA 1
ATOM 1599 C C . SER B 1 38 ? 3.977 17.188 -1.937 1 98.75 38 SER B C 1
ATOM 1601 O O . SER B 1 38 ? 4.621 17.484 -2.945 1 98.75 38 SER B O 1
ATOM 1603 N N . TRP B 1 39 ? 4.16 17.688 -0.779 1 98.62 39 TRP B N 1
ATOM 1604 C CA . TRP B 1 39 ? 5.16 18.75 -0.629 1 98.62 39 TRP B CA 1
ATOM 1605 C C . TRP B 1 39 ? 6.566 18.203 -0.852 1 98.62 39 TRP B C 1
ATOM 1607 O O . TRP B 1 39 ? 7.414 18.875 -1.441 1 98.62 39 TRP B O 1
ATOM 1617 N N . HIS B 1 40 ? 6.855 17.047 -0.344 1 98.81 40 HIS B N 1
ATOM 1618 C CA . HIS B 1 40 ? 8.156 16.438 -0.585 1 98.81 40 HIS B CA 1
ATOM 1619 C C . HIS B 1 40 ? 8.406 16.234 -2.076 1 98.81 40 HIS B C 1
ATOM 1621 O O . HIS B 1 40 ? 9.492 16.547 -2.574 1 98.81 40 HIS B O 1
ATOM 1627 N N . LEU B 1 41 ? 7.418 15.703 -2.754 1 98.44 41 LEU B N 1
ATOM 1628 C CA . LEU B 1 41 ? 7.523 15.5 -4.195 1 98.44 41 LEU B CA 1
ATOM 1629 C C . LEU B 1 41 ? 7.781 16.828 -4.91 1 98.44 41 LEU B C 1
ATOM 1631 O O . LEU B 1 41 ? 8.594 16.891 -5.832 1 98.44 41 LEU B O 1
ATOM 1635 N N . ARG B 1 42 ? 7.082 17.766 -4.551 1 97.75 42 ARG B N 1
ATOM 1636 C CA . ARG B 1 42 ? 7.258 19.078 -5.164 1 97.75 42 ARG B CA 1
ATOM 1637 C C . ARG B 1 42 ? 8.672 19.594 -4.957 1 97.75 42 ARG B C 1
ATOM 1639 O O . ARG B 1 42 ? 9.273 20.156 -5.875 1 97.75 42 ARG B O 1
ATOM 1646 N N . GLU B 1 43 ? 9.219 19.359 -3.807 1 97.75 43 GLU B N 1
ATOM 1647 C CA . GLU B 1 43 ? 10.5 19.953 -3.43 1 97.75 43 GLU B CA 1
ATOM 1648 C C . GLU B 1 43 ? 11.664 19.078 -3.895 1 97.75 43 GLU B C 1
ATOM 1650 O O . GLU B 1 43 ? 12.727 19.594 -4.242 1 97.75 43 GLU B O 1
ATOM 1655 N N . ARG B 1 44 ? 11.508 17.75 -3.865 1 97.31 44 ARG B N 1
ATOM 1656 C CA . ARG B 1 44 ? 12.648 16.859 -4.074 1 97.31 44 ARG B CA 1
ATOM 1657 C C . ARG B 1 44 ? 12.469 16.031 -5.336 1 97.31 44 ARG B C 1
ATOM 1659 O O . ARG B 1 44 ? 13.383 15.305 -5.746 1 97.31 44 ARG B O 1
ATOM 1666 N N . ASP B 1 45 ? 11.312 16 -5.938 1 96.06 45 ASP B N 1
ATOM 1667 C CA . ASP B 1 45 ? 11 15.305 -7.18 1 96.06 45 ASP B CA 1
ATOM 1668 C C . ASP B 1 45 ? 11.148 13.797 -7.012 1 96.06 45 ASP B C 1
ATOM 1670 O O . ASP B 1 45 ? 11.516 13.094 -7.957 1 96.06 45 ASP B O 1
ATOM 1674 N N . GLN B 1 46 ? 11.203 13.312 -5.832 1 97 46 GLN B N 1
ATOM 1675 C CA . GLN B 1 46 ? 11.188 11.906 -5.461 1 97 46 GLN B CA 1
ATOM 1676 C C . GLN B 1 46 ? 10.242 11.656 -4.285 1 97 46 GLN B C 1
ATOM 1678 O O . GLN B 1 46 ? 10.031 12.539 -3.457 1 97 46 GLN B O 1
ATOM 1683 N N . PRO B 1 47 ? 9.68 10.492 -4.219 1 98.31 47 PRO B N 1
ATOM 1684 C CA . PRO B 1 47 ? 8.758 10.25 -3.107 1 98.31 47 PRO B CA 1
ATOM 1685 C C . PRO B 1 47 ? 9.477 10.086 -1.771 1 98.31 47 PRO B C 1
ATOM 1687 O O . PRO B 1 47 ? 10.578 9.539 -1.725 1 98.31 47 PRO B O 1
ATOM 1690 N N . LEU B 1 48 ? 8.891 10.57 -0.735 1 98.81 48 LEU B N 1
ATOM 1691 C CA . LEU B 1 48 ? 9.359 10.32 0.623 1 98.81 48 LEU B CA 1
ATOM 1692 C C . LEU B 1 48 ? 8.961 8.922 1.086 1 98.81 48 LEU B C 1
ATOM 1694 O O . LEU B 1 48 ? 9.734 8.242 1.764 1 98.81 48 LEU B O 1
ATOM 1698 N N . MET B 1 49 ? 7.723 8.516 0.784 1 98.62 49 MET B N 1
ATOM 1699 C CA . MET B 1 49 ? 7.172 7.191 1.048 1 98.62 49 MET B CA 1
ATOM 1700 C C . MET B 1 49 ? 6.965 6.418 -0.251 1 98.62 49 MET B C 1
ATOM 1702 O O . MET B 1 49 ? 6.547 6.992 -1.26 1 98.62 49 MET B O 1
ATOM 1706 N N . ASP B 1 50 ? 7.156 5.152 -0.229 1 97.5 50 ASP B N 1
ATOM 1707 C CA . ASP B 1 50 ? 7.059 4.402 -1.477 1 97.5 50 ASP B CA 1
ATOM 1708 C C . ASP B 1 50 ? 5.633 3.906 -1.711 1 97.5 50 ASP B C 1
ATOM 1710 O O . ASP B 1 50 ? 5.316 3.396 -2.787 1 97.5 50 ASP B O 1
ATOM 1714 N N . ASP B 1 51 ? 4.734 4.094 -0.768 1 97.94 51 ASP B N 1
ATOM 1715 C CA . ASP B 1 51 ? 3.324 3.74 -0.907 1 97.94 51 ASP B CA 1
ATOM 1716 C C . ASP B 1 51 ? 2.609 4.703 -1.852 1 97.94 51 ASP B C 1
ATOM 1718 O O . ASP B 1 51 ? 3.104 5.801 -2.119 1 97.94 51 ASP B O 1
ATOM 1722 N N . HIS B 1 52 ? 1.496 4.246 -2.389 1 98.56 52 HIS B N 1
ATOM 1723 C CA . HIS B 1 52 ? 0.691 5.098 -3.26 1 98.56 52 HIS B CA 1
ATOM 1724 C C . HIS B 1 52 ? -0.654 5.422 -2.619 1 98.56 52 HIS B C 1
ATOM 1726 O O . HIS B 1 52 ? -1.255 4.57 -1.959 1 98.56 52 HIS B O 1
ATOM 1732 N N . PHE B 1 53 ? -1.098 6.629 -2.838 1 98.88 53 PHE B N 1
ATOM 1733 C CA . PHE B 1 53 ? -2.418 7.051 -2.383 1 98.88 53 PHE B CA 1
ATOM 1734 C C . PHE B 1 53 ? -3.484 6.695 -3.41 1 98.88 53 PHE B C 1
ATOM 1736 O O . PHE B 1 53 ? -3.273 6.859 -4.613 1 98.88 53 PHE B O 1
ATOM 1743 N N . ALA B 1 54 ? -4.574 6.215 -2.959 1 98.81 54 ALA B N 1
ATOM 1744 C CA . ALA B 1 54 ? -5.73 5.891 -3.787 1 98.81 54 ALA B CA 1
ATOM 1745 C C . ALA B 1 54 ? -6.852 6.91 -3.588 1 98.81 54 ALA B C 1
ATOM 1747 O O . ALA B 1 54 ? -6.992 7.48 -2.504 1 98.81 54 ALA B O 1
ATOM 1748 N N . ARG B 1 55 ? -7.602 7.078 -4.652 1 98.5 55 ARG B N 1
ATOM 1749 C CA . ARG B 1 55 ? -8.758 7.969 -4.59 1 98.5 55 ARG B CA 1
ATOM 1750 C C . ARG B 1 55 ? -9.953 7.273 -3.947 1 98.5 55 ARG B C 1
ATOM 1752 O O . ARG B 1 55 ? -10.727 6.602 -4.633 1 98.5 55 ARG B O 1
ATOM 1759 N N . TRP B 1 56 ? -10.211 7.547 -2.629 1 98.44 56 TRP B N 1
ATOM 1760 C CA . TRP B 1 56 ? -11.359 6.992 -1.914 1 98.44 56 TRP B CA 1
ATOM 1761 C C . TRP B 1 56 ? -12.391 8.07 -1.62 1 98.44 56 TRP B C 1
ATOM 1763 O O . TRP B 1 56 ? -12.156 9.25 -1.895 1 98.44 56 TRP B O 1
ATOM 1773 N N . GLN B 1 57 ? -13.492 7.676 -1.142 1 97.69 57 GLN B N 1
ATOM 1774 C CA . GLN B 1 57 ? -14.656 8.539 -0.955 1 97.69 57 GLN B CA 1
ATOM 1775 C C . GLN B 1 57 ? -14.312 9.742 -0.087 1 97.69 57 GLN B C 1
ATOM 1777 O O . GLN B 1 57 ? -14.719 10.867 -0.389 1 97.69 57 GLN B O 1
ATOM 1782 N N . TYR B 1 58 ? -13.5 9.57 0.917 1 97.88 58 TYR B N 1
ATOM 1783 C CA . TYR B 1 58 ? -13.234 10.648 1.866 1 97.88 58 TYR B CA 1
ATOM 1784 C C . TYR B 1 58 ? -11.844 11.242 1.645 1 97.88 58 TYR B C 1
ATOM 1786 O O . TYR B 1 58 ? -11.266 11.844 2.553 1 97.88 58 TYR B O 1
ATOM 1794 N N . GLY B 1 59 ? -11.32 11.008 0.408 1 98.25 59 GLY B N 1
ATOM 1795 C CA . GLY B 1 59 ? -10.062 11.617 0.023 1 98.25 59 GLY B CA 1
ATOM 1796 C C . GLY B 1 59 ? -8.961 10.609 -0.228 1 98.25 59 GLY B C 1
ATOM 1797 O O . GLY B 1 59 ? -9.219 9.406 -0.296 1 98.25 59 GLY B O 1
ATOM 1798 N N . PRO B 1 60 ? -7.75 11.094 -0.422 1 98.75 60 PRO B N 1
ATOM 1799 C CA . PRO B 1 60 ? -6.609 10.219 -0.7 1 98.75 60 PRO B CA 1
ATOM 1800 C C . PRO B 1 60 ? -6.207 9.367 0.506 1 98.75 60 PRO B C 1
ATOM 1802 O O . PRO B 1 60 ? -6.078 9.891 1.616 1 98.75 60 PRO B O 1
ATOM 1805 N N . VAL B 1 61 ? -6.031 8.102 0.246 1 98.75 61 VAL B N 1
ATOM 1806 C CA . VAL B 1 61 ? -5.773 7.152 1.325 1 98.75 61 VAL B CA 1
ATOM 1807 C C . VAL B 1 61 ? -4.719 6.141 0.885 1 98.75 61 VAL B C 1
ATOM 1809 O O . VAL B 1 61 ? -4.738 5.672 -0.256 1 98.75 61 VAL B O 1
ATOM 1812 N N . ILE B 1 62 ? -3.752 5.883 1.771 1 98.81 62 ILE B N 1
ATOM 1813 C CA . ILE B 1 62 ? -2.912 4.703 1.6 1 98.81 62 ILE B CA 1
ATOM 1814 C C . ILE B 1 62 ? -3.648 3.467 2.111 1 98.81 62 ILE B C 1
ATOM 1816 O O . ILE B 1 62 ? -3.836 3.305 3.32 1 98.81 62 ILE B O 1
ATOM 1820 N N . PRO B 1 63 ? -4 2.512 1.245 1 98.38 63 PRO B N 1
ATOM 1821 C CA . PRO B 1 63 ? -4.887 1.415 1.64 1 98.38 63 PRO B CA 1
ATOM 1822 C C . PRO B 1 63 ? -4.301 0.554 2.756 1 98.38 63 PRO B C 1
ATOM 1824 O O . PRO B 1 63 ? -5.004 0.213 3.711 1 98.38 63 PRO B O 1
ATOM 1827 N N . SER B 1 64 ? -3.047 0.229 2.617 1 97.56 64 SER B N 1
ATOM 1828 C CA . SER B 1 64 ? -2.438 -0.608 3.645 1 97.56 64 SER B CA 1
ATOM 1829 C C . SER B 1 64 ? -2.527 0.051 5.02 1 97.56 64 SER B C 1
ATOM 1831 O O . SER B 1 64 ? -2.791 -0.619 6.02 1 97.56 64 SER B O 1
ATOM 1833 N N . LEU B 1 65 ? -2.295 1.309 5.109 1 97.88 65 LEU B N 1
ATOM 1834 C CA . LEU B 1 65 ? -2.371 2.033 6.371 1 97.88 65 LEU B CA 1
ATOM 1835 C C . LEU B 1 65 ? -3.805 2.076 6.891 1 97.88 65 LEU B C 1
ATOM 1837 O O . LEU B 1 65 ? -4.031 2.031 8.102 1 97.88 65 LEU B O 1
ATOM 1841 N N . TYR B 1 66 ? -4.785 2.188 6.004 1 97.62 66 TYR B N 1
ATOM 1842 C CA . TYR B 1 66 ? -6.18 2.084 6.418 1 97.62 66 TYR B CA 1
ATOM 1843 C C . TYR B 1 66 ? -6.43 0.788 7.18 1 97.62 66 TYR B C 1
ATOM 1845 O O . TYR B 1 66 ? -7.047 0.797 8.25 1 97.62 66 TYR B O 1
ATOM 1853 N N . HIS B 1 67 ? -5.914 -0.292 6.66 1 96.06 67 HIS B N 1
ATOM 1854 C CA . HIS B 1 67 ? -6.145 -1.589 7.285 1 96.06 67 HIS B CA 1
ATOM 1855 C C . HIS B 1 67 ? -5.426 -1.685 8.633 1 96.06 67 HIS B C 1
ATOM 1857 O O . HIS B 1 67 ? -5.91 -2.348 9.547 1 96.06 67 HIS B O 1
ATOM 1863 N N . GLU B 1 68 ? -4.309 -0.94 8.734 1 94.25 68 GLU B N 1
ATOM 1864 C CA . GLU B 1 68 ? -3.572 -0.892 9.992 1 94.25 68 GLU B CA 1
ATOM 1865 C C . GLU B 1 68 ? -4.348 -0.115 11.055 1 94.25 68 GLU B C 1
ATOM 1867 O O . GLU B 1 68 ? -4.254 -0.42 12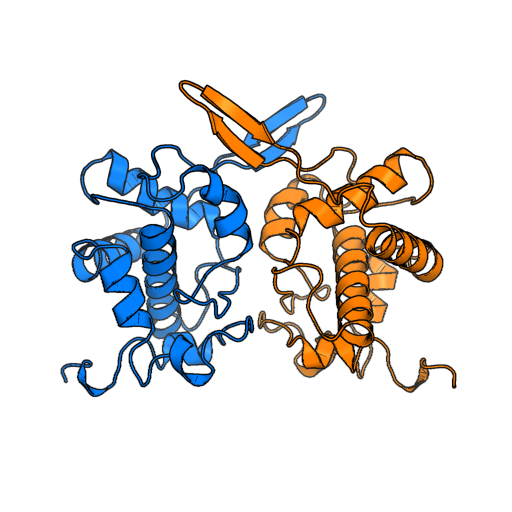.25 1 94.25 68 GLU B O 1
ATOM 1872 N N . LEU B 1 69 ? -5.117 0.834 10.648 1 95.81 69 LEU B N 1
ATOM 1873 C CA . LEU B 1 69 ? -5.613 1.838 11.586 1 95.81 69 LEU B CA 1
ATOM 1874 C C . LEU B 1 69 ? -7.117 1.696 11.789 1 95.81 69 LEU B C 1
ATOM 1876 O O . LEU B 1 69 ? -7.688 2.307 12.695 1 95.81 69 LEU B O 1
ATOM 1880 N N . LYS B 1 70 ? -7.754 0.92 10.992 1 94 70 LYS B N 1
ATOM 1881 C CA . LYS B 1 70 ? -9.211 0.972 10.898 1 94 70 LYS B CA 1
ATOM 1882 C C . LYS B 1 70 ? -9.859 0.611 12.234 1 94 70 LYS B C 1
ATOM 1884 O O . LYS B 1 70 ? -10.984 1.028 12.523 1 94 70 LYS B O 1
ATOM 1889 N N . SER B 1 71 ? -9.18 -0.077 13.125 1 93.5 71 SER B N 1
ATOM 1890 C CA . SER B 1 71 ? -9.758 -0.443 14.414 1 93.5 71 SER B CA 1
ATOM 1891 C C . SER B 1 71 ? -9.93 0.779 15.312 1 93.5 71 SER B C 1
ATOM 1893 O O . SER B 1 71 ? -10.688 0.744 16.281 1 93.5 71 SER B O 1
ATOM 1895 N N . TYR B 1 72 ? -9.242 1.865 15.016 1 94.75 72 TYR B N 1
ATOM 1896 C CA . TYR B 1 72 ? -9.359 3.104 15.773 1 94.75 72 TYR B CA 1
ATOM 1897 C C . TYR B 1 72 ? -10.664 3.818 15.461 1 94.75 72 TYR B C 1
ATOM 1899 O O . TYR B 1 72 ? -11.125 4.652 16.25 1 94.75 72 TYR B O 1
ATOM 1907 N N . GLY B 1 73 ? -11.203 3.521 14.258 1 94.56 73 GLY B N 1
ATOM 1908 C CA . GLY B 1 73 ? -12.352 4.316 13.852 1 94.56 73 GLY B CA 1
ATOM 1909 C C . GLY B 1 73 ? -12.047 5.801 13.766 1 94.56 73 GLY B C 1
ATOM 1910 O O . GLY B 1 73 ? -11.102 6.207 13.094 1 94.56 73 GLY B O 1
ATOM 1911 N N . ASN B 1 74 ? -12.812 6.559 14.586 1 95.19 74 ASN B N 1
ATOM 1912 C CA . ASN B 1 74 ? -12.602 8 14.57 1 95.19 74 ASN B CA 1
ATOM 1913 C C . ASN B 1 74 ? -11.859 8.477 15.82 1 95.19 74 ASN B C 1
ATOM 1915 O O . ASN B 1 74 ? -11.773 9.672 16.078 1 95.19 74 ASN B O 1
ATOM 1919 N N . ARG B 1 75 ? -11.328 7.52 16.578 1 95.12 75 ARG B N 1
ATOM 1920 C CA . ARG B 1 75 ? -10.609 7.844 17.797 1 95.12 75 ARG B CA 1
ATOM 1921 C C . ARG B 1 75 ? -9.148 8.18 17.5 1 95.12 75 ARG B C 1
ATOM 1923 O O . ARG B 1 75 ? -8.617 7.781 16.469 1 95.12 75 ARG B O 1
ATOM 1930 N N . PRO B 1 76 ? -8.57 8.859 18.406 1 96.5 76 PRO B N 1
ATOM 1931 C CA . PRO B 1 76 ? -7.168 9.203 18.188 1 96.5 76 PRO B CA 1
ATOM 1932 C C . PRO B 1 76 ? -6.254 7.977 18.156 1 96.5 76 PRO B C 1
ATOM 1934 O O . PRO B 1 76 ? -6.461 7.031 18.922 1 96.5 76 PRO B O 1
ATOM 1937 N N . VAL B 1 77 ? -5.32 8.016 17.266 1 96.88 77 VAL B N 1
ATOM 1938 C CA . VAL B 1 77 ? -4.27 7.008 17.203 1 96.88 77 VAL B CA 1
ATOM 1939 C C . VAL B 1 77 ? -3.287 7.219 18.359 1 96.88 77 VAL B C 1
ATOM 1941 O O . VAL B 1 77 ? -2.66 8.273 18.453 1 96.88 77 VAL B O 1
ATOM 1944 N N . THR B 1 78 ? -3.117 6.219 19.203 1 93 78 THR B N 1
ATOM 1945 C CA . THR B 1 78 ? -2.381 6.449 20.438 1 93 78 THR B CA 1
ATOM 1946 C C . THR B 1 78 ? -1.144 5.559 20.5 1 93 78 THR B C 1
ATOM 1948 O O . THR B 1 78 ? -0.293 5.73 21.375 1 93 78 THR B O 1
ATOM 1951 N N . SER B 1 79 ? -1.011 4.594 19.641 1 93.81 79 SER B N 1
ATOM 1952 C CA . SER B 1 79 ? 0.11 3.66 19.672 1 93.81 79 SER B CA 1
ATOM 1953 C C . SER B 1 79 ? 0.909 3.713 18.375 1 93.81 79 SER B C 1
ATOM 1955 O O . SER B 1 79 ? 0.337 3.861 17.297 1 93.81 79 SER B O 1
ATOM 1957 N N . LEU B 1 80 ? 2.182 3.549 18.547 1 95.62 80 LEU B N 1
ATOM 1958 C CA . LEU B 1 80 ? 3.021 3.428 17.375 1 95.62 80 LEU B CA 1
ATOM 1959 C C . LEU B 1 80 ? 2.668 2.174 16.578 1 95.62 80 LEU B C 1
ATOM 1961 O O . LEU B 1 80 ? 2.213 1.181 17.156 1 95.62 80 LEU B O 1
ATOM 1965 N N . LEU B 1 81 ? 2.873 2.275 15.289 1 95.12 81 LEU B N 1
ATOM 1966 C CA . LEU B 1 81 ? 2.6 1.158 14.391 1 95.12 81 LEU B CA 1
ATOM 1967 C C . LEU B 1 81 ? 3.836 0.281 14.219 1 95.12 81 LEU B C 1
ATOM 1969 O O . LEU B 1 81 ? 4.938 0.79 14.008 1 95.12 81 LEU B O 1
ATOM 1973 N N . SER B 1 82 ? 3.582 -1.025 14.297 1 93.12 82 SER B N 1
ATOM 1974 C CA . SER B 1 82 ? 4.699 -1.962 14.234 1 93.12 82 SER B CA 1
ATOM 1975 C C . SER B 1 82 ? 4.387 -3.133 13.312 1 93.12 82 SER B C 1
ATOM 1977 O O . SER B 1 82 ? 3.221 -3.441 13.062 1 93.12 82 SER B O 1
ATOM 1979 N N . ASN B 1 83 ? 5.426 -3.711 12.75 1 88.38 83 ASN B N 1
ATOM 1980 C CA . ASN B 1 83 ? 5.348 -4.938 11.961 1 88.38 83 ASN B CA 1
ATOM 1981 C C . ASN B 1 83 ? 5.922 -6.129 12.719 1 88.38 83 ASN B C 1
ATOM 1983 O O . ASN B 1 83 ? 6.641 -5.957 13.711 1 88.38 83 ASN B O 1
ATOM 1987 N N . LEU B 1 84 ? 5.48 -7.293 12.188 1 85.5 84 LEU B N 1
ATOM 1988 C CA . LEU B 1 84 ? 6.059 -8.531 12.711 1 85.5 84 LEU B CA 1
ATOM 1989 C C . LEU B 1 84 ? 7.207 -9 11.828 1 85.5 84 LEU B C 1
ATOM 1991 O O . LEU B 1 84 ? 7.086 -9.023 10.602 1 85.5 84 LEU B O 1
ATOM 1995 N N . LYS B 1 85 ? 8.32 -9.328 12.406 1 85.06 85 LYS B N 1
ATOM 1996 C CA . LYS B 1 85 ? 9.453 -9.867 11.664 1 85.06 85 LYS B CA 1
ATOM 1997 C C . LYS B 1 85 ? 9.891 -11.219 12.234 1 85.06 85 LYS B C 1
ATOM 1999 O O . LYS B 1 85 ? 9.898 -11.406 13.453 1 85.06 85 LYS B O 1
ATOM 2004 N N . PRO B 1 86 ? 10.227 -12.188 11.227 1 79.31 86 PRO B N 1
ATOM 2005 C CA . PRO B 1 86 ? 10.781 -13.445 11.734 1 79.31 86 PRO B CA 1
ATOM 2006 C C . PRO B 1 86 ? 12.156 -13.266 12.383 1 79.31 86 PRO B C 1
ATOM 2008 O O . PRO B 1 86 ? 12.953 -12.445 11.922 1 79.31 86 PRO B O 1
ATOM 2011 N N . ASP B 1 87 ? 12.328 -13.664 13.516 1 76.81 87 ASP B N 1
ATOM 2012 C CA . ASP B 1 87 ? 13.633 -13.711 14.172 1 76.81 87 ASP B CA 1
ATOM 2013 C C . ASP B 1 87 ? 13.977 -15.125 14.617 1 76.81 87 ASP B C 1
ATOM 2015 O O . ASP B 1 87 ? 13.484 -15.602 15.648 1 76.81 87 ASP B O 1
ATOM 2019 N N . ALA B 1 88 ? 15.156 -15.711 14.164 1 70.06 88 ALA B N 1
ATOM 2020 C CA . ALA B 1 88 ? 15.562 -17.078 14.5 1 70.06 88 ALA B CA 1
ATOM 2021 C C . ALA B 1 88 ? 14.344 -17.953 14.773 1 70.06 88 ALA B C 1
ATOM 2023 O O . ALA B 1 88 ? 13.539 -18.203 13.883 1 70.06 88 ALA B O 1
ATOM 2024 N N . GLU B 1 89 ? 14.109 -18.156 15.953 1 67.75 89 GLU B N 1
ATOM 2025 C CA . GLU B 1 89 ? 13.055 -19.109 16.312 1 67.75 89 GLU B CA 1
ATOM 2026 C C . GLU B 1 89 ? 11.781 -18.375 16.734 1 67.75 89 GLU B C 1
ATOM 2028 O O . GLU B 1 89 ? 10.742 -19.016 16.953 1 67.75 89 GLU B O 1
ATOM 2033 N N . ASP B 1 90 ? 11.93 -16.953 16.562 1 78.75 90 ASP B N 1
ATOM 2034 C CA . ASP B 1 90 ? 10.773 -16.234 17.109 1 78.75 90 ASP B CA 1
ATOM 2035 C C . ASP B 1 90 ? 10.336 -15.109 16.156 1 78.75 90 ASP B C 1
ATOM 2037 O O . ASP B 1 90 ? 11 -14.844 15.156 1 78.75 90 ASP B O 1
ATOM 2041 N N . ILE B 1 91 ? 9.117 -14.641 16.344 1 78.81 91 ILE B N 1
ATOM 2042 C CA . ILE B 1 91 ? 8.578 -13.453 15.688 1 78.81 91 ILE B CA 1
ATOM 2043 C C . ILE B 1 91 ? 8.742 -12.234 16.594 1 78.81 91 ILE B C 1
ATOM 2045 O O . ILE B 1 91 ? 8.352 -12.273 17.766 1 78.81 91 ILE B O 1
ATOM 2049 N N . VAL B 1 92 ? 9.477 -11.211 16.047 1 86.38 92 VAL B N 1
ATOM 2050 C CA . VAL B 1 92 ? 9.703 -10.008 16.844 1 86.38 92 VAL B CA 1
ATOM 2051 C C . VAL B 1 92 ? 8.961 -8.828 16.234 1 86.38 92 VAL B C 1
ATOM 2053 O O . VAL B 1 92 ? 8.742 -8.789 15.016 1 86.38 92 VAL B O 1
ATOM 2056 N N . PHE B 1 93 ? 8.633 -7.855 17.047 1 87.5 93 PHE B N 1
ATOM 2057 C CA . PHE B 1 93 ? 8.016 -6.609 16.609 1 87.5 93 PHE B CA 1
ATOM 2058 C C . PHE B 1 93 ? 9.078 -5.582 16.219 1 87.5 93 PHE B C 1
ATOM 2060 O O . PHE B 1 93 ? 10.07 -5.422 16.938 1 87.5 93 PHE B O 1
ATOM 2067 N N . VAL B 1 94 ? 8.812 -4.992 15.109 1 91.12 94 VAL B N 1
ATOM 2068 C CA . VAL B 1 94 ? 9.68 -3.908 14.664 1 91.12 94 VAL B CA 1
ATOM 2069 C C . VAL B 1 94 ? 8.852 -2.648 14.422 1 91.12 94 VAL B C 1
ATOM 2071 O O . VAL B 1 94 ? 7.82 -2.697 13.75 1 91.12 94 VAL B O 1
ATOM 2074 N N . THR B 1 95 ? 9.305 -1.532 14.992 1 95.75 95 THR B N 1
ATOM 2075 C CA . THR B 1 95 ? 8.641 -0.244 14.828 1 95.75 95 THR B CA 1
ATOM 2076 C C . THR B 1 95 ? 9.414 0.648 13.867 1 95.75 95 THR B C 1
ATOM 2078 O O . THR B 1 95 ? 10.445 1.223 14.234 1 95.75 95 THR B O 1
ATOM 2081 N N . PRO B 1 96 ? 8.945 0.762 12.664 1 97.12 96 PRO B N 1
ATOM 2082 C CA . PRO B 1 96 ? 9.664 1.596 11.695 1 97.12 96 PRO B CA 1
ATOM 2083 C C . PRO B 1 96 ? 9.695 3.068 12.094 1 97.12 96 PRO B C 1
ATOM 2085 O O . PRO B 1 96 ? 8.711 3.594 12.617 1 97.12 96 PRO B O 1
ATOM 2088 N N . ARG B 1 97 ? 10.867 3.699 11.828 1 98 97 ARG B N 1
ATOM 2089 C CA . ARG B 1 97 ? 11.039 5.102 12.195 1 98 97 ARG B CA 1
ATOM 2090 C C . ARG B 1 97 ? 11.836 5.852 11.141 1 98 97 ARG B C 1
ATOM 2092 O O . ARG B 1 97 ? 12.648 5.258 10.422 1 98 97 ARG B O 1
ATOM 2099 N N . VAL B 1 98 ? 11.531 7.141 11.047 1 98.62 98 VAL B N 1
ATOM 2100 C CA . VAL B 1 98 ? 12.453 8.039 10.367 1 98.62 98 VAL B CA 1
ATOM 2101 C C . VAL B 1 98 ? 13.664 8.312 11.258 1 98.62 98 VAL B C 1
ATOM 2103 O O . VAL B 1 98 ? 13.516 8.758 12.398 1 98.62 98 VAL B O 1
ATOM 2106 N N . PRO B 1 99 ? 14.82 8.016 10.758 1 98.31 99 PRO B N 1
ATOM 2107 C CA . PRO B 1 99 ? 16 8.227 11.602 1 98.31 99 PRO B CA 1
ATOM 2108 C C . PRO B 1 99 ? 16.141 9.68 12.055 1 98.31 99 PRO B C 1
ATOM 2110 O O . PRO B 1 99 ? 15.867 10.602 11.281 1 98.31 99 PRO B O 1
ATOM 2113 N N . GLU B 1 100 ? 16.672 9.867 13.242 1 97.69 100 GLU B N 1
ATOM 2114 C CA . GLU B 1 100 ? 16.844 11.203 13.789 1 97.69 100 GLU B CA 1
ATOM 2115 C C . GLU B 1 100 ? 17.812 12.023 12.945 1 97.69 100 GLU B C 1
ATOM 2117 O O . GLU B 1 100 ? 17.703 13.25 12.867 1 97.69 100 GLU B O 1
ATOM 2122 N N . SER B 1 101 ? 18.672 11.312 12.281 1 98.25 101 SER B N 1
ATOM 2123 C CA . SER B 1 101 ? 19.688 11.977 11.484 1 98.25 101 SER B CA 1
ATOM 2124 C C . SER B 1 101 ? 19.094 12.609 10.227 1 98.25 101 SER B C 1
ATOM 2126 O O . SER B 1 101 ? 19.719 13.461 9.594 1 98.25 101 SER B O 1
ATOM 2128 N N . ASP B 1 102 ? 17.938 12.164 9.805 1 98.38 102 ASP B N 1
ATOM 2129 C CA . ASP B 1 102 ? 17.266 12.773 8.656 1 98.38 102 ASP B CA 1
ATOM 2130 C C . ASP B 1 102 ? 16.531 14.047 9.062 1 98.38 102 ASP B C 1
ATOM 2132 O O . ASP B 1 102 ? 15.305 14.094 9.055 1 98.38 102 ASP B O 1
ATOM 2136 N N . THR B 1 103 ? 17.266 15.094 9.242 1 98.31 103 THR B N 1
ATOM 2137 C CA . THR B 1 103 ? 16.75 16.359 9.766 1 98.31 103 THR B CA 1
ATOM 2138 C C . THR B 1 103 ? 15.797 17 8.766 1 98.31 103 THR B C 1
ATOM 2140 O O . THR B 1 103 ? 14.836 17.672 9.156 1 98.31 103 THR B O 1
ATOM 2143 N N . TYR B 1 104 ? 16.078 16.75 7.523 1 98.38 104 TYR B N 1
ATOM 2144 C CA . TYR B 1 104 ? 15.211 17.328 6.508 1 98.38 104 TYR B CA 1
ATOM 2145 C C . TYR B 1 104 ? 13.789 16.797 6.656 1 98.38 104 TYR B C 1
ATOM 2147 O O . TYR B 1 104 ? 12.828 17.578 6.695 1 98.38 104 TYR B O 1
ATOM 2155 N N . THR B 1 105 ? 13.648 15.508 6.754 1 98.69 105 THR B N 1
ATOM 2156 C CA . THR B 1 105 ? 12.328 14.898 6.848 1 98.69 105 THR B CA 1
ATOM 2157 C C . THR B 1 105 ? 11.617 15.336 8.125 1 98.69 105 THR B C 1
ATOM 2159 O O . THR B 1 105 ? 10.422 15.648 8.102 1 98.69 105 THR B O 1
ATOM 2162 N N . HIS B 1 106 ? 12.32 15.398 9.156 1 98.75 106 HIS B N 1
ATOM 2163 C CA . HIS B 1 106 ? 11.711 15.836 10.406 1 98.75 106 HIS B CA 1
ATOM 2164 C C . HIS B 1 106 ? 11.234 17.281 10.312 1 98.75 106 HIS B C 1
ATOM 2166 O O . HIS B 1 106 ? 10.156 17.625 10.805 1 98.75 106 HIS B O 1
ATOM 2172 N N . ARG B 1 107 ? 11.961 18.094 9.68 1 98.75 107 ARG B N 1
ATOM 2173 C CA . ARG B 1 107 ? 11.547 19.484 9.484 1 98.75 107 ARG B CA 1
ATOM 2174 C C . ARG B 1 107 ? 10.312 19.562 8.602 1 98.75 107 ARG B C 1
ATOM 2176 O O . ARG B 1 107 ? 9.422 20.391 8.852 1 98.75 107 ARG B O 1
ATOM 2183 N N . LEU B 1 108 ? 10.305 18.781 7.598 1 98.81 108 LEU B N 1
ATOM 2184 C CA . LEU B 1 108 ? 9.133 18.75 6.734 1 98.81 108 LEU B CA 1
ATOM 2185 C C . LEU B 1 108 ? 7.887 18.359 7.523 1 98.81 108 LEU B C 1
ATOM 2187 O O . LEU B 1 108 ? 6.832 18.984 7.383 1 98.81 108 LEU B O 1
ATOM 2191 N N . ILE B 1 109 ? 8.008 17.344 8.359 1 98.88 109 ILE B N 1
ATOM 2192 C CA . ILE B 1 109 ? 6.898 16.859 9.18 1 98.88 109 ILE B CA 1
ATOM 2193 C C . ILE B 1 109 ? 6.41 17.984 10.094 1 98.88 109 ILE B C 1
ATOM 2195 O O . ILE B 1 109 ? 5.203 18.234 10.195 1 98.88 109 ILE B O 1
ATOM 2199 N N . ASP B 1 110 ? 7.344 18.688 10.672 1 98.88 110 ASP B N 1
ATOM 2200 C CA . ASP B 1 110 ? 6.973 19.797 11.547 1 98.88 110 ASP B CA 1
ATOM 2201 C C . ASP B 1 110 ? 6.297 20.922 10.758 1 98.88 110 ASP B C 1
ATOM 2203 O O . ASP B 1 110 ? 5.355 21.547 11.25 1 98.88 110 ASP B O 1
ATOM 2207 N N . ARG B 1 111 ? 6.758 21.188 9.57 1 98.81 111 ARG B N 1
ATOM 2208 C CA . ARG B 1 111 ? 6.129 22.188 8.719 1 98.81 111 ARG B CA 1
ATOM 2209 C C . ARG B 1 111 ? 4.699 21.781 8.359 1 98.81 111 ARG B C 1
ATOM 2211 O O . ARG B 1 111 ? 3.801 22.625 8.328 1 98.81 111 ARG B O 1
ATOM 2218 N N . ILE B 1 112 ? 4.539 20.547 8.102 1 98.88 112 ILE B N 1
ATOM 2219 C CA . ILE B 1 112 ? 3.215 20.047 7.766 1 98.88 112 ILE B CA 1
ATOM 2220 C C . ILE B 1 112 ? 2.285 20.188 8.969 1 98.88 112 ILE B C 1
ATOM 2222 O O . ILE B 1 112 ? 1.128 20.594 8.812 1 98.88 112 ILE B O 1
ATOM 2226 N N . ILE B 1 113 ? 2.758 19.859 10.117 1 98.88 113 ILE B N 1
ATOM 2227 C CA . ILE B 1 113 ? 1.966 19.984 11.336 1 98.88 113 ILE B CA 1
ATOM 2228 C C . ILE B 1 113 ? 1.604 21.453 11.555 1 98.88 113 ILE B C 1
ATOM 2230 O O . ILE B 1 113 ? 0.461 21.781 11.891 1 98.88 113 ILE B O 1
ATOM 2234 N N . ASN B 1 114 ? 2.531 22.328 11.367 1 98.62 114 ASN B N 1
ATOM 2235 C CA . ASN B 1 114 ? 2.283 23.75 11.547 1 98.62 114 ASN B CA 1
ATOM 2236 C C . ASN B 1 114 ? 1.218 24.266 10.586 1 98.62 114 ASN B C 1
ATOM 2238 O O . ASN B 1 114 ? 0.375 25.078 10.961 1 98.62 114 ASN B O 1
ATOM 2242 N N . LYS B 1 115 ? 1.258 23.766 9.422 1 97.94 115 LYS B N 1
ATOM 2243 C CA . LYS B 1 115 ? 0.383 24.266 8.367 1 97.94 115 LYS B CA 1
ATOM 2244 C C . LYS B 1 115 ? -0.997 23.625 8.438 1 97.94 115 LYS B C 1
ATOM 2246 O O . LYS B 1 115 ? -2.016 24.297 8.273 1 97.94 115 LYS B O 1
ATOM 2251 N N . TYR B 1 116 ? -1.013 22.297 8.672 1 98.31 116 TYR B N 1
ATOM 2252 C CA . TYR B 1 116 ? -2.252 21.547 8.508 1 98.31 116 TYR B CA 1
ATOM 2253 C C . TYR B 1 116 ? -2.73 20.984 9.844 1 98.31 116 TYR B C 1
ATOM 2255 O O . TYR B 1 116 ? -3.889 20.578 9.969 1 98.31 116 TYR B O 1
ATOM 2263 N N . GLY B 1 117 ? -1.906 20.938 10.82 1 98.56 117 GLY B N 1
ATOM 2264 C CA . GLY B 1 117 ? -2.146 20.203 12.047 1 98.56 117 GLY B CA 1
ATOM 2265 C C . GLY B 1 117 ? -3.318 20.734 12.852 1 98.56 117 GLY B C 1
ATOM 2266 O O . GLY B 1 117 ? -3.908 20.016 13.656 1 98.56 117 GLY B O 1
ATOM 2267 N N . LYS B 1 118 ? -3.66 21.984 12.672 1 98.19 118 LYS B N 1
ATOM 2268 C CA . LYS B 1 118 ? -4.746 22.594 13.43 1 98.19 118 LYS B CA 1
ATOM 2269 C C . LYS B 1 118 ? -6.105 22.172 12.883 1 98.19 118 LYS B C 1
ATOM 2271 O O . LYS B 1 118 ? -7.133 22.391 13.531 1 98.19 118 LYS B O 1
ATOM 2276 N N . TRP B 1 119 ? -6.184 21.641 11.727 1 98.25 119 TRP B N 1
ATOM 2277 C CA . TRP B 1 119 ? -7.441 21.25 11.094 1 98.25 119 TRP B CA 1
ATOM 2278 C C . TRP B 1 119 ? -7.828 19.828 11.477 1 98.25 119 TRP B C 1
ATOM 2280 O O . TRP B 1 119 ? -6.965 19 11.742 1 98.25 119 TRP B O 1
ATOM 2290 N N . SER B 1 120 ? -9.102 19.578 11.547 1 98.19 120 SER B N 1
ATOM 2291 C CA . SER B 1 120 ? -9.625 18.25 11.812 1 98.19 120 SER B CA 1
ATOM 2292 C C . SER B 1 120 ? -9.492 17.344 10.586 1 98.19 120 SER B C 1
ATOM 2294 O O . SER B 1 120 ? -9.227 17.828 9.484 1 98.19 120 SER B O 1
ATOM 2296 N N . GLY B 1 121 ? -9.672 16.062 10.852 1 98.31 121 GLY B N 1
ATOM 2297 C CA . GLY B 1 121 ? -9.719 15.133 9.734 1 98.31 121 GLY B CA 1
ATOM 2298 C C . GLY B 1 121 ? -10.742 15.516 8.688 1 98.31 121 GLY B C 1
ATOM 2299 O O . GLY B 1 121 ? -10.469 15.453 7.484 1 98.31 121 GLY B O 1
ATOM 2300 N N . THR B 1 122 ? -11.859 16.016 9.125 1 98.12 122 THR B N 1
ATOM 2301 C CA . THR B 1 122 ? -12.938 16.406 8.227 1 98.12 122 THR B CA 1
ATOM 2302 C C . THR B 1 122 ? -12.547 17.641 7.422 1 98.12 122 THR B C 1
ATOM 2304 O O . THR B 1 122 ? -12.797 17.719 6.215 1 98.12 122 THR B O 1
ATOM 2307 N N . GLN B 1 123 ? -11.992 18.562 8.039 1 98.19 123 GLN B N 1
ATOM 2308 C CA . GLN B 1 123 ? -11.555 19.766 7.355 1 98.19 123 GLN B CA 1
ATOM 2309 C C . GLN B 1 123 ? -10.484 19.453 6.316 1 98.19 123 GLN B C 1
ATOM 2311 O O . GLN B 1 123 ? -10.508 19.984 5.203 1 98.19 123 GLN B O 1
ATOM 2316 N N . LEU B 1 124 ? -9.578 18.625 6.691 1 98.25 124 LEU B N 1
ATOM 2317 C CA . LEU B 1 124 ? -8.523 18.234 5.762 1 98.25 124 LEU B CA 1
ATOM 2318 C C . LEU B 1 124 ? -9.102 17.422 4.605 1 98.25 124 LEU B C 1
ATOM 2320 O O . LEU B 1 124 ? -8.633 17.516 3.473 1 98.25 124 LEU B O 1
ATOM 2324 N N . SER B 1 125 ? -10.07 16.547 4.906 1 98.12 125 SER B N 1
ATOM 2325 C CA . SER B 1 125 ? -10.773 15.836 3.852 1 98.12 125 SER B CA 1
ATOM 2326 C C . SER B 1 125 ? -11.414 16.797 2.855 1 98.12 125 SER B C 1
ATOM 2328 O O . SER B 1 125 ? -11.25 16.641 1.644 1 98.12 125 SER B O 1
ATOM 2330 N N . ASN B 1 126 ? -12.062 17.797 3.361 1 97.69 126 ASN B N 1
ATOM 2331 C CA . ASN B 1 126 ? -12.656 18.797 2.488 1 97.69 126 ASN B CA 1
ATOM 2332 C C . ASN B 1 126 ? -11.602 19.484 1.621 1 97.69 126 ASN B C 1
ATOM 2334 O O . ASN B 1 126 ? -11.82 19.703 0.428 1 97.69 126 ASN B O 1
ATOM 2338 N N . LEU B 1 127 ? -10.547 19.781 2.186 1 97.12 127 LEU B N 1
ATOM 2339 C CA . LEU B 1 127 ? -9.469 20.438 1.472 1 97.12 127 LEU B CA 1
ATOM 2340 C C . LEU B 1 127 ? -8.953 19.578 0.325 1 97.12 127 LEU B C 1
ATOM 2342 O O . LEU B 1 127 ? -8.734 20.078 -0.782 1 97.12 127 LEU B O 1
ATOM 2346 N N . SER B 1 128 ? -8.773 18.312 0.552 1 97.25 128 SER B N 1
ATOM 2347 C CA . SER B 1 128 ? -8.227 17.406 -0.455 1 97.25 128 SER B CA 1
ATOM 2348 C C . SER B 1 128 ? -9.211 17.188 -1.597 1 97.25 128 SER B C 1
ATOM 2350 O O . SER B 1 128 ? -8.836 16.672 -2.654 1 97.25 128 SER B O 1
ATOM 2352 N N . HIS B 1 129 ? -10.492 17.609 -1.388 1 97.56 129 HIS B N 1
ATOM 2353 C CA . HIS B 1 129 ? -11.547 17.391 -2.371 1 97.56 129 HIS B CA 1
ATOM 2354 C C . HIS B 1 129 ? -11.758 18.625 -3.24 1 97.56 129 HIS B C 1
ATOM 2356 O O . HIS B 1 129 ? -12.492 18.578 -4.23 1 97.56 129 HIS B O 1
ATOM 2362 N N . GLU B 1 130 ? -11.234 19.656 -2.803 1 97.12 130 GLU B N 1
ATOM 2363 C CA . GLU B 1 130 ? -11.492 20.906 -3.518 1 97.12 130 GLU B CA 1
ATOM 2364 C C . GLU B 1 130 ? -11.156 20.766 -5 1 97.12 130 GLU B C 1
ATOM 2366 O O . GLU B 1 130 ? -10.242 20.031 -5.371 1 97.12 130 GLU B O 1
ATOM 2371 N N . ASP B 1 131 ? -11.828 21.531 -5.793 1 95.81 131 ASP B N 1
ATOM 2372 C CA . ASP B 1 131 ? -11.602 21.5 -7.234 1 95.81 131 ASP B CA 1
ATOM 2373 C C . ASP B 1 131 ? -10.172 21.938 -7.57 1 95.81 131 ASP B C 1
ATOM 2375 O O . ASP B 1 131 ? -9.68 22.938 -7.059 1 95.81 131 ASP B O 1
ATOM 2379 N N . GLY B 1 132 ? -9.539 21.125 -8.422 1 95.5 132 GLY B N 1
ATOM 2380 C CA . GLY B 1 132 ? -8.188 21.453 -8.844 1 95.5 132 GLY B CA 1
ATOM 2381 C C . GLY B 1 132 ? -7.121 20.703 -8.086 1 95.5 132 GLY B C 1
ATOM 2382 O O . GLY B 1 132 ? -5.934 20.812 -8.391 1 95.5 132 GLY B O 1
ATOM 2383 N N . THR B 1 133 ? -7.551 19.906 -7.133 1 97.62 133 THR B N 1
ATOM 2384 C CA . THR B 1 133 ? -6.582 19.109 -6.402 1 97.62 133 THR B CA 1
ATOM 2385 C C . THR B 1 133 ? -6.344 17.766 -7.109 1 97.62 133 THR B C 1
ATOM 2387 O O . THR B 1 133 ? -7.113 17.391 -7.992 1 97.62 133 THR B O 1
ATOM 2390 N N . ALA B 1 134 ? -5.297 17.125 -6.707 1 98.25 134 ALA B N 1
ATOM 2391 C CA . ALA B 1 134 ? -4.91 15.867 -7.324 1 98.25 134 ALA B CA 1
ATOM 2392 C C . ALA B 1 134 ? -6.023 14.828 -7.191 1 98.25 134 ALA B C 1
ATOM 2394 O O . ALA B 1 134 ? -6.32 14.102 -8.141 1 98.25 134 ALA B O 1
ATOM 2395 N N . TRP B 1 135 ? -6.648 14.766 -6.027 1 98.44 135 TRP B N 1
ATOM 2396 C CA . TRP B 1 135 ? -7.723 13.805 -5.781 1 98.44 135 TRP B CA 1
ATOM 2397 C C . TRP B 1 135 ? -8.945 14.125 -6.641 1 98.44 135 TRP B C 1
ATOM 2399 O O . TRP B 1 135 ? -9.539 13.227 -7.238 1 98.44 135 TRP B O 1
ATOM 2409 N N . ALA B 1 136 ? -9.219 15.344 -6.801 1 97.75 136 ALA B N 1
ATOM 2410 C CA . ALA B 1 136 ? -10.453 15.797 -7.43 1 97.75 136 ALA B CA 1
ATOM 2411 C C . ALA B 1 136 ? -10.438 15.539 -8.93 1 97.75 136 ALA B C 1
ATOM 2413 O O . ALA B 1 136 ? -11.477 15.555 -9.586 1 97.75 136 ALA B O 1
ATOM 2414 N N . LEU B 1 137 ? -9.281 15.336 -9.5 1 97.44 137 LEU B N 1
ATOM 2415 C CA . LEU B 1 137 ? -9.148 15.133 -10.938 1 97.44 137 LEU B CA 1
ATOM 2416 C C . LEU B 1 137 ? -10.031 13.992 -11.414 1 97.44 137 LEU B C 1
ATOM 2418 O O . LEU B 1 137 ? -10.555 14.031 -12.531 1 97.44 137 LEU B O 1
ATOM 2422 N N . LYS B 1 138 ? -10.18 12.961 -10.609 1 97.19 138 LYS B N 1
ATOM 2423 C CA . LYS B 1 138 ? -10.914 11.781 -11.055 1 97.19 138 LYS B CA 1
ATOM 2424 C C . LYS B 1 138 ? -11.953 11.352 -10.023 1 97.19 138 LYS B C 1
ATOM 2426 O O . LYS B 1 138 ? -12.672 10.375 -10.234 1 97.19 138 LYS B O 1
ATOM 2431 N N . GLY B 1 139 ? -12.016 12.062 -8.914 1 97 139 GLY B N 1
ATOM 2432 C CA . GLY B 1 139 ? -12.969 11.688 -7.879 1 97 139 GLY B CA 1
ATOM 2433 C C . GLY B 1 139 ? -12.672 10.344 -7.25 1 97 139 GLY B C 1
ATOM 2434 O O . GLY B 1 139 ? -11.547 9.844 -7.336 1 97 139 GLY B O 1
ATOM 2435 N N . ALA B 1 140 ? -13.648 9.734 -6.574 1 97.62 140 ALA B N 1
ATOM 2436 C CA . ALA B 1 140 ? -13.469 8.547 -5.75 1 97.62 140 ALA B CA 1
ATOM 2437 C C . ALA B 1 140 ? -13.609 7.273 -6.582 1 97.62 140 ALA B C 1
ATOM 2439 O O . ALA B 1 140 ? -14.5 6.457 -6.332 1 97.62 140 ALA B O 1
ATOM 2440 N N . ASP B 1 141 ? -12.633 7.031 -7.43 1 96.56 141 ASP B N 1
ATOM 2441 C CA . ASP B 1 141 ? -12.766 5.875 -8.312 1 96.56 141 ASP B CA 1
ATOM 2442 C C . ASP B 1 141 ? -11.797 4.762 -7.902 1 96.56 141 ASP B C 1
ATOM 2444 O O . ASP B 1 141 ? -11.648 3.77 -8.617 1 96.56 141 ASP B O 1
ATOM 2448 N N . GLY B 1 142 ? -11.078 4.918 -6.852 1 97.19 142 GLY B N 1
ATOM 2449 C CA . GLY B 1 142 ? -10.211 3.883 -6.309 1 97.19 142 GLY B CA 1
ATOM 2450 C C . GLY B 1 142 ? -8.836 3.857 -6.949 1 97.19 142 GLY B C 1
ATOM 2451 O O . GLY B 1 142 ? -7.941 3.16 -6.477 1 97.19 142 GLY B O 1
ATOM 2452 N N . SER B 1 143 ? -8.609 4.66 -7.961 1 97.5 143 SER B N 1
ATOM 2453 C CA . SER B 1 143 ? -7.348 4.633 -8.688 1 97.5 143 SER B CA 1
ATOM 2454 C C . SER B 1 143 ? -6.234 5.297 -7.887 1 97.5 143 SER B C 1
ATOM 2456 O O . SER B 1 143 ? -6.5 6.109 -7 1 97.5 143 SER B O 1
ATOM 2458 N N . ALA B 1 144 ? -5.027 4.93 -8.18 1 98.5 144 ALA B N 1
ATOM 2459 C CA . ALA B 1 144 ? -3.867 5.566 -7.559 1 98.5 144 ALA B CA 1
ATOM 2460 C C . ALA B 1 144 ? -3.689 6.996 -8.062 1 98.5 144 ALA B C 1
ATOM 2462 O O . ALA B 1 144 ? -3.984 7.293 -9.219 1 98.5 144 ALA B O 1
ATOM 2463 N N . ILE B 1 145 ? -3.189 7.844 -7.203 1 98.75 145 ILE B N 1
ATOM 2464 C CA . ILE B 1 145 ? -2.887 9.219 -7.586 1 98.75 145 ILE B CA 1
ATOM 2465 C C . ILE B 1 145 ? -1.431 9.32 -8.031 1 98.75 145 ILE B C 1
ATOM 2467 O O . ILE B 1 145 ? -0.52 8.922 -7.305 1 98.75 145 ILE B O 1
ATOM 2471 N N . ASP B 1 146 ? -1.256 9.93 -9.18 1 97.19 146 ASP B N 1
ATOM 2472 C CA . ASP B 1 146 ? 0.065 10.094 -9.773 1 97.19 146 ASP B CA 1
ATOM 2473 C C . ASP B 1 146 ? 0.918 11.062 -8.961 1 97.19 146 ASP B C 1
ATOM 2475 O O . ASP B 1 146 ? 0.43 12.102 -8.516 1 97.19 146 ASP B O 1
ATOM 2479 N N . TRP B 1 147 ? 2.203 10.703 -8.891 1 98.06 147 TRP B N 1
ATOM 2480 C CA . TRP B 1 147 ? 3.1 11.531 -8.094 1 98.06 147 TRP B CA 1
ATOM 2481 C C . TRP B 1 147 ? 3.229 12.93 -8.695 1 98.06 147 TRP B C 1
ATOM 2483 O O . TRP B 1 147 ? 3.359 13.914 -7.973 1 98.06 147 TRP B O 1
ATOM 2493 N N . GLU B 1 148 ? 3.207 12.969 -9.961 1 97.88 148 GLU B N 1
ATOM 2494 C CA . GLU B 1 148 ? 3.27 14.281 -10.602 1 97.88 148 GLU B CA 1
ATOM 2495 C C . GLU B 1 148 ? 2.051 15.125 -10.25 1 97.88 148 GLU B C 1
ATOM 2497 O O . GLU B 1 148 ? 2.176 16.328 -9.992 1 97.88 148 GLU B O 1
ATOM 2502 N N . ASP B 1 149 ? 0.893 14.516 -10.289 1 98 149 ASP B N 1
ATOM 2503 C CA . ASP B 1 149 ? -0.323 15.219 -9.898 1 98 149 ASP B CA 1
ATOM 2504 C C . ASP B 1 149 ? -0.25 15.688 -8.445 1 98 149 ASP B C 1
ATOM 2506 O O . ASP B 1 149 ? -0.667 16.797 -8.125 1 98 149 ASP B O 1
ATOM 2510 N N . MET B 1 150 ? 0.258 14.852 -7.57 1 98.38 150 MET B N 1
ATOM 2511 C CA . MET B 1 150 ? 0.388 15.211 -6.164 1 98.38 150 MET B CA 1
ATOM 2512 C C . MET B 1 150 ? 1.291 16.422 -5.992 1 98.38 150 MET B C 1
ATOM 2514 O O . MET B 1 150 ? 1.004 17.312 -5.18 1 98.38 150 MET B O 1
ATOM 2518 N N . ALA B 1 151 ? 2.363 16.469 -6.766 1 98.12 151 ALA B N 1
ATOM 2519 C CA . ALA B 1 151 ? 3.344 17.547 -6.652 1 98.12 151 ALA B CA 1
ATOM 2520 C C . ALA B 1 151 ? 2.785 18.844 -7.207 1 98.12 151 ALA B C 1
ATOM 2522 O O . ALA B 1 151 ? 3.062 19.922 -6.668 1 98.12 151 ALA B O 1
ATOM 2523 N N . THR B 1 152 ? 1.945 18.781 -8.195 1 97.44 152 THR B N 1
ATOM 2524 C CA . THR B 1 152 ? 1.553 19.953 -8.969 1 97.44 152 THR B CA 1
ATOM 2525 C C . THR B 1 152 ? 0.213 20.5 -8.477 1 97.44 152 THR B C 1
ATOM 2527 O O . THR B 1 152 ? -0.054 21.703 -8.586 1 97.44 152 THR B O 1
ATOM 2530 N N . LEU B 1 153 ? -0.62 19.578 -7.891 1 97.69 153 LEU B N 1
ATOM 2531 C CA . LEU B 1 153 ? -1.996 19.953 -7.578 1 97.69 153 LEU B CA 1
ATOM 2532 C C . LEU B 1 153 ? -2.289 19.766 -6.094 1 97.69 153 LEU B C 1
ATOM 2534 O O . LEU B 1 153 ? -3.279 19.125 -5.734 1 97.69 153 LEU B O 1
ATOM 2538 N N . ILE B 1 154 ? -1.484 20.359 -5.281 1 95.94 154 ILE B N 1
ATOM 2539 C CA . ILE B 1 154 ? -1.602 20.219 -3.834 1 95.94 154 ILE B CA 1
ATOM 2540 C C . ILE B 1 154 ? -2.846 20.953 -3.348 1 95.94 154 ILE B C 1
ATOM 2542 O O . ILE B 1 154 ? -3.674 20.391 -2.631 1 95.94 154 ILE B O 1
ATOM 2546 N N . HIS B 1 155 ? -2.965 22.219 -3.721 1 91.25 155 HIS B N 1
ATOM 2547 C CA . HIS B 1 155 ? -4.105 23.078 -3.418 1 91.25 155 HIS B CA 1
ATOM 2548 C C . HIS B 1 155 ? -4.648 23.734 -4.68 1 91.25 155 HIS B C 1
ATOM 2550 O O . HIS B 1 155 ? -3.92 23.906 -5.66 1 91.25 155 HIS B O 1
ATOM 2556 N N . PRO B 1 156 ? -5.949 24.062 -4.539 1 84.44 156 PRO B N 1
ATOM 2557 C CA . PRO B 1 156 ? -6.422 24.859 -5.672 1 84.44 156 PRO B CA 1
ATOM 2558 C C . PRO B 1 156 ? -5.613 26.141 -5.859 1 84.44 156 PRO B C 1
ATOM 2560 O O . PRO B 1 156 ? -5.105 26.703 -4.887 1 84.44 156 PRO B O 1
ATOM 2563 N N . LYS B 1 157 ? -5.5 26.453 -7.207 1 74.06 157 LYS B N 1
ATOM 2564 C CA . LYS B 1 157 ? -4.754 27.656 -7.559 1 74.06 157 LYS B CA 1
ATOM 2565 C C . LYS B 1 157 ? -5.27 28.859 -6.781 1 74.06 157 LYS B C 1
ATOM 2567 O O . LYS B 1 157 ? -4.492 29.75 -6.414 1 74.06 157 LYS B O 1
ATOM 2572 N N . SER B 1 158 ? -6.5 28.781 -6.516 1 67.75 158 SER B N 1
ATOM 2573 C CA . SER B 1 158 ? -7.082 29.938 -5.836 1 67.75 158 SER B CA 1
ATOM 2574 C C . SER B 1 158 ? -6.504 30.094 -4.434 1 67.75 158 SER B C 1
ATOM 2576 O O . SER B 1 158 ? -6.551 31.188 -3.863 1 67.75 158 SER B O 1
ATOM 2578 N N . ARG B 1 159 ? -6.02 29.031 -3.938 1 68 159 ARG B N 1
ATOM 2579 C CA . ARG B 1 159 ? -5.48 29.078 -2.582 1 68 159 ARG B CA 1
ATOM 2580 C C . ARG B 1 159 ? -3.99 29.406 -2.598 1 68 159 ARG B C 1
ATOM 2582 O O . ARG B 1 159 ? -3.404 29.703 -1.557 1 68 159 ARG B O 1
ATOM 2589 N N . ILE B 1 160 ? -3.328 29.047 -3.684 1 55.69 160 ILE B N 1
ATOM 2590 C CA . ILE B 1 160 ? -1.907 29.359 -3.781 1 55.69 160 ILE B CA 1
ATOM 2591 C C . ILE B 1 160 ? -1.706 30.875 -3.773 1 55.69 160 ILE B C 1
ATOM 2593 O O . ILE B 1 160 ? -2.188 31.578 -4.668 1 55.69 160 ILE B O 1
ATOM 2597 N N . ARG B 1 161 ? -1.788 31.328 -2.443 1 48.03 161 ARG B N 1
ATOM 2598 C CA . ARG B 1 161 ? -1.492 32.75 -2.354 1 48.03 161 ARG B CA 1
ATOM 2599 C C . ARG B 1 161 ? -0.174 33.094 -3.047 1 48.03 161 ARG B C 1
ATOM 2601 O O . ARG B 1 161 ? 0.83 32.406 -2.842 1 48.03 161 ARG B O 1
ATOM 2608 N N . GLU B 1 162 ? -0.122 33.625 -4.285 1 36.03 162 GLU B N 1
ATOM 2609 C CA . GLU B 1 162 ? 1.08 34.312 -4.758 1 36.03 162 GLU B CA 1
ATOM 2610 C C . GLU B 1 162 ? 1.705 35.156 -3.65 1 36.03 162 GLU B C 1
ATOM 2612 O O . GLU B 1 162 ? 0.994 35.719 -2.822 1 36.03 162 GLU B O 1
#

Organism: NCBI:txid76758

Sequence (324 aa):
MAYSALAVANAFIERSKEGKLSGLTPMKLQKLLFYTQSWHLRERDQPLMDDHFARWQYGPVIPSLYHELKSYGNRPVTSLLSNLKPDAEDIVFVTPRVPESDTYTHRLIDRIINKYGKWSGTQLSNLSHEDGTAWALKGADGSAIDWEDMATLIHPKSRIREMAYSALAVANAFIERSKEGKLSGLTPMKLQKLLFYTQSWHLRERDQPLMDDHFARWQYGPVIPSLYHELKSYGNRPVTSLLSNLKPDAEDIVFVTPRVPESDTYTHRLIDRIINKYGKWSGTQLSNLSHEDGTAWALKGADGSAIDWEDMATLIHPKSRIRE

InterPro domains:
  IPR025272 Antitoxin SocA-like, Panacea domain [PF13274] (29-135)

pLDDT: mean 94.79, std 9.26, range [35.84, 98.94]

Solvent-accessible surface area (backbone atoms only — not comparable to full-atom values): 17723 Å² total; per-residue (Å²): 131,53,38,55,58,52,13,57,49,30,54,54,46,50,37,31,76,71,68,75,36,66,75,45,15,49,60,28,47,37,44,51,50,49,51,48,38,19,52,37,21,54,74,65,74,44,62,52,36,63,60,62,36,22,17,38,88,75,27,59,34,44,48,68,58,48,70,58,40,54,84,47,55,84,38,62,63,86,69,79,55,54,44,59,35,85,38,97,96,42,78,42,79,43,66,52,63,68,58,81,83,47,53,66,60,54,48,50,52,51,51,44,40,70,73,51,38,86,52,49,34,66,56,46,28,53,57,43,51,36,72,62,11,46,43,37,75,70,41,62,70,58,48,71,58,53,66,68,41,31,34,73,16,64,55,29,71,86,64,56,71,126,132,53,37,55,58,53,14,57,48,29,53,54,44,51,35,30,75,72,68,74,36,65,76,45,16,49,60,27,46,37,44,53,50,50,52,47,39,18,52,37,22,55,75,65,74,44,62,52,39,64,58,61,35,21,18,38,86,74,29,56,35,43,49,67,57,46,72,56,40,53,84,45,55,84,38,62,62,84,69,79,54,54,44,60,36,85,38,98,94,42,78,40,80,42,67,51,65,68,58,83,83,47,52,66,60,54,48,50,52,52,50,44,40,71,72,52,37,86,51,48,34,66,55,46,28,52,57,44,50,36,73,63,11,46,43,38,74,70,41,61,70,58,49,72,59,52,65,66,41,30,34,73,16,64,56,30,70,87,65,57,72,126

Radius of gyration: 19.65 Å; Cα contacts (8 Å, |Δi|>4): 578; chains: 2; bounding box: 37×63×56 Å

Nearest PDB structures (foldseek):
  2dhr-assembly1_D  TM=2.289E-01  e=4.265E+00  Thermus thermophilus
  4e22-assembly1_A  TM=2.297E-01  e=8.106E+00  Yersinia pseudotuberculosis YPIII
  8vbi-assembly1_B  TM=2.725E-01  e=8.593E+00  Human immunodeficiency virus 1
  6lea-assembly1_C  TM=1.850E-01  e=8.593E+00  Helicobacter pylori 26695
  2dhr-assembly1_D  TM=2.289E-01  e=4.265E+00  Thermus thermophilus